Protein AF-A0A0N4UQU4-F1 (afdb_monomer_lite)

InterPro domains:
  IPR039177 Nonsense-mediated mRNA decay factor SMG9 [PTHR14270] (3-267)

Organism: Dracunculus medinensis (NCBI:txid318479)

Sequence (273 aa):
MRETTEECKYQTSKISIYVTKDRMILLDCQALFSAAILDDVLRNRPSIYQKLDELSKGKAEIAVEIESLQFISFLLQICHTVLFCFDWFLDIDVIRHVRVAEMLRIPPHPFTIFNEQVSPKPHRRTNLVFVHNRAEAEDFLPCTIIHRSNILNRLFADSSLNINGGLSVLDILPDSFKGNSTRVNYIPLPDFKNRSKFEHFQSEYDQLPEGIIDYDKIIKMLRIRLLALPKDGFTNKDQMLTEKQWYCLASKTWRSSWSNADLAKFASFMTSS

Secondary structure (DSSP, 8-state):
-HHHHHTT--S--SEEEEE-TT--EEEEEPPTT-HHHHHHHHHH--TTHHHHHHHHTT-HHHHHHHHHHHHHHHHHHH-SEEEEEESSS--HHHHHHHHHHHHTSPPP--EEETTEEE-BPTTPPPEEEEEETT--GGGGSHHHHHHHHHHHHHHTTT-SSB-BS--BGGGGS-GGGBTB---B-EEE--------S-TT---TT-PPPTTPPPHHHHHHHHHHHHHHS----SB-TT-PPPHHHHHHHHHHHHHHHHT-HHHHHHHHHHHH-

pLDDT: mean 85.43, std 12.81, range [38.38, 97.62]

Structure (mmCIF, N/CA/C/O backbone):
data_AF-A0A0N4UQU4-F1
#
_entry.id   AF-A0A0N4UQU4-F1
#
loop_
_atom_site.group_PDB
_atom_site.id
_atom_site.type_symbol
_atom_site.label_atom_id
_atom_site.label_alt_id
_atom_site.label_comp_id
_atom_site.label_asym_id
_atom_site.label_entity_id
_atom_site.label_seq_id
_atom_site.pdbx_PDB_ins_code
_atom_site.Cartn_x
_atom_site.Cartn_y
_atom_site.Cartn_z
_atom_site.occupancy
_atom_site.B_iso_or_equiv
_atom_site.auth_seq_id
_atom_site.auth_comp_id
_atom_site.auth_asym_id
_atom_site.auth_atom_id
_atom_site.pdbx_PDB_model_num
ATOM 1 N N . MET A 1 1 ? -6.936 -22.617 0.706 1.00 54.94 1 MET A N 1
ATOM 2 C CA . MET A 1 1 ? -6.810 -21.502 1.674 1.00 54.94 1 MET A CA 1
ATOM 3 C C . MET A 1 1 ? -6.030 -21.962 2.900 1.00 54.94 1 MET A C 1
ATOM 5 O O . MET A 1 1 ? -4.991 -21.383 3.153 1.00 54.94 1 MET A O 1
ATOM 9 N N . ARG A 1 2 ? -6.440 -23.055 3.569 1.00 58.97 2 ARG A N 1
ATOM 10 C CA . ARG A 1 2 ? -5.746 -23.603 4.749 1.00 58.97 2 ARG A CA 1
ATOM 11 C C . ARG A 1 2 ? -4.272 -23.984 4.513 1.00 58.97 2 ARG A C 1
ATOM 13 O O . ARG A 1 2 ? -3.423 -23.472 5.223 1.00 58.97 2 ARG A O 1
ATOM 20 N N . GLU A 1 3 ? -3.971 -24.764 3.471 1.00 55.03 3 GLU A N 1
ATOM 21 C CA . GLU A 1 3 ? -2.583 -25.158 3.141 1.00 55.03 3 GLU A CA 1
ATOM 22 C C . GLU A 1 3 ? -1.675 -23.946 2.896 1.00 55.03 3 GLU A C 1
ATOM 24 O O . GLU A 1 3 ? -0.568 -23.873 3.407 1.00 55.03 3 GLU A O 1
ATOM 29 N N . THR A 1 4 ? -2.170 -22.934 2.178 1.00 63.28 4 THR A N 1
ATOM 30 C CA . THR A 1 4 ? -1.398 -21.717 1.903 1.00 63.28 4 THR A CA 1
ATOM 31 C C . THR A 1 4 ? -1.074 -20.940 3.183 1.00 63.28 4 THR A C 1
ATOM 33 O O . THR A 1 4 ? 0.031 -20.422 3.314 1.00 63.28 4 THR A O 1
ATOM 36 N N . THR A 1 5 ? -2.021 -20.858 4.124 1.00 67.12 5 THR A N 1
ATOM 37 C CA . THR A 1 5 ? -1.804 -20.206 5.423 1.00 67.12 5 THR A CA 1
ATOM 38 C C . THR A 1 5 ? -0.819 -20.992 6.285 1.00 67.12 5 THR A C 1
ATOM 40 O O . THR A 1 5 ? 0.053 -20.385 6.895 1.00 67.12 5 THR A O 1
ATOM 43 N N . GLU A 1 6 ? -0.926 -22.323 6.306 1.00 63.66 6 GLU A N 1
ATOM 44 C CA . GLU A 1 6 ? -0.013 -23.206 7.048 1.00 63.66 6 GLU A CA 1
ATOM 45 C C . GLU A 1 6 ? 1.419 -23.159 6.481 1.00 63.66 6 GLU A C 1
ATOM 47 O O . GLU A 1 6 ? 2.384 -23.243 7.235 1.00 63.66 6 GLU A O 1
ATOM 52 N N . GLU A 1 7 ? 1.569 -22.947 5.171 1.00 70.56 7 GLU A N 1
ATOM 53 C CA . GLU A 1 7 ? 2.865 -22.806 4.493 1.00 70.56 7 GLU A CA 1
ATOM 54 C C . GLU A 1 7 ? 3.369 -21.353 4.394 1.00 70.56 7 GLU A C 1
ATOM 56 O O . GLU A 1 7 ? 4.401 -21.113 3.766 1.00 70.56 7 GLU A O 1
ATOM 61 N N . CYS A 1 8 ? 2.653 -20.375 4.962 1.00 69.19 8 CYS A N 1
ATOM 62 C CA . CYS A 1 8 ? 2.965 -18.944 4.843 1.00 69.19 8 CYS A CA 1
ATOM 63 C C . CYS A 1 8 ? 3.148 -18.465 3.385 1.00 69.19 8 CYS A C 1
ATOM 65 O O . CYS A 1 8 ? 3.983 -17.605 3.109 1.00 69.19 8 CYS A O 1
ATOM 67 N N . LYS A 1 9 ? 2.383 -19.015 2.435 1.00 70.06 9 LYS A N 1
ATOM 68 C CA . LYS A 1 9 ? 2.450 -18.656 1.008 1.00 70.06 9 LYS A CA 1
ATOM 69 C C . LYS A 1 9 ? 1.477 -17.525 0.649 1.00 70.06 9 LYS A C 1
ATOM 71 O O . LYS A 1 9 ? 0.499 -17.261 1.347 1.00 70.06 9 LYS A O 1
ATOM 76 N N . TYR A 1 10 ? 1.726 -16.869 -0.482 1.00 76.31 10 TYR A N 1
ATOM 77 C CA . TYR A 1 10 ? 0.816 -15.884 -1.073 1.00 76.31 10 TYR A CA 1
ATOM 78 C C . TYR A 1 10 ? -0.080 -16.534 -2.145 1.00 76.31 10 TYR A C 1
ATOM 80 O O . TYR A 1 10 ? 0.296 -17.538 -2.747 1.00 76.31 10 TYR A O 1
ATOM 88 N N . GLN A 1 11 ? -1.280 -15.983 -2.376 1.00 72.19 11 GLN A N 1
ATOM 89 C CA . GLN A 1 11 ? -2.209 -16.466 -3.420 1.00 72.19 11 GLN A CA 1
ATOM 90 C C . GLN A 1 11 ? -2.333 -15.492 -4.594 1.00 72.19 11 GLN A C 1
ATOM 92 O O . GLN A 1 11 ? -2.340 -15.915 -5.747 1.00 72.19 11 GLN A O 1
ATOM 97 N N . THR A 1 12 ? -2.403 -14.189 -4.313 1.00 73.88 12 THR A N 1
ATOM 98 C CA . THR A 1 12 ? -2.418 -13.149 -5.347 1.00 73.88 12 THR A CA 1
ATOM 99 C C . THR A 1 12 ? -0.986 -12.801 -5.739 1.00 73.88 12 THR A C 1
ATOM 101 O O . THR A 1 12 ? -0.180 -12.426 -4.888 1.00 73.88 12 THR A O 1
ATOM 104 N N . SER A 1 13 ? -0.678 -12.898 -7.033 1.00 79.56 13 SER A N 1
ATOM 105 C CA . SER A 1 13 ? 0.591 -12.457 -7.617 1.00 79.56 13 SER A CA 1
ATOM 106 C C . SER A 1 13 ? 0.357 -11.249 -8.526 1.00 79.56 13 SER A C 1
ATOM 108 O O . SER A 1 13 ? -0.580 -11.242 -9.328 1.00 79.56 13 SER A O 1
ATOM 110 N N . LYS A 1 14 ? 1.217 -10.233 -8.416 1.00 88.19 14 LYS A N 1
ATOM 111 C CA . LYS A 1 14 ? 1.177 -8.973 -9.176 1.00 88.19 14 LYS A CA 1
ATOM 112 C C . LYS A 1 14 ? -0.156 -8.230 -9.024 1.00 88.19 14 LYS A C 1
ATOM 114 O O . LYS A 1 14 ? -0.499 -7.855 -7.910 1.00 88.19 14 LYS A O 1
ATOM 119 N N . ILE A 1 15 ? -0.872 -7.952 -10.115 1.00 93.88 15 ILE A N 1
ATOM 120 C CA . ILE A 1 15 ? -2.161 -7.248 -10.094 1.00 93.88 15 ILE A CA 1
ATOM 121 C C . ILE A 1 15 ? -3.171 -8.037 -10.925 1.00 93.88 15 ILE A C 1
ATOM 123 O O . ILE A 1 15 ? -2.955 -8.266 -12.115 1.00 93.88 15 ILE A O 1
ATOM 127 N N . SER A 1 16 ? -4.293 -8.398 -10.311 1.00 94.62 16 SER A N 1
ATOM 128 C CA . SER A 1 16 ? -5.453 -8.992 -10.974 1.00 94.62 16 SER A CA 1
ATOM 129 C C . SER A 1 16 ? -6.506 -7.928 -11.267 1.00 94.62 16 SER A C 1
ATOM 131 O O . SER A 1 16 ? -6.686 -6.988 -10.495 1.00 94.62 16 SER A O 1
ATOM 133 N N . ILE A 1 17 ? -7.216 -8.077 -12.385 1.00 95.06 17 ILE A N 1
ATOM 134 C CA . ILE A 1 17 ? -8.280 -7.163 -12.808 1.00 95.06 17 ILE A CA 1
ATOM 135 C C . ILE A 1 17 ? -9.617 -7.895 -12.883 1.00 95.06 17 ILE A C 1
ATOM 137 O O . ILE A 1 17 ? -9.704 -9.004 -13.408 1.00 95.06 17 ILE A O 1
ATOM 141 N N . TYR A 1 18 ? -10.672 -7.246 -12.401 1.00 96.06 18 TYR A N 1
ATOM 142 C CA . TYR A 1 18 ? -12.048 -7.699 -12.559 1.00 96.06 18 TYR A CA 1
ATOM 143 C C . TYR A 1 18 ? -12.952 -6.517 -12.906 1.00 96.06 18 TYR A C 1
ATOM 145 O O . TYR A 1 18 ? -12.833 -5.446 -12.315 1.00 96.06 18 TYR A O 1
ATOM 153 N N . VAL A 1 19 ? -13.870 -6.701 -13.856 1.00 96.06 19 VAL A N 1
ATOM 154 C CA . VAL A 1 19 ? -14.840 -5.671 -14.251 1.00 96.06 19 VAL A CA 1
ATOM 155 C C . VAL A 1 19 ? -16.238 -6.145 -13.874 1.00 96.06 19 VAL A C 1
ATOM 157 O O . VAL A 1 19 ? -16.678 -7.210 -14.306 1.00 96.06 19 VAL A O 1
ATOM 160 N N . THR A 1 20 ? -16.937 -5.372 -13.045 1.00 94.50 20 THR A N 1
ATOM 161 C CA . THR A 1 20 ? -18.303 -5.703 -12.617 1.00 94.50 20 THR A CA 1
ATOM 162 C C . THR A 1 20 ? -19.324 -5.426 -13.725 1.00 94.50 20 THR A C 1
ATOM 164 O O . THR A 1 20 ? -19.053 -4.703 -14.684 1.00 94.50 20 THR A O 1
ATOM 167 N N . LYS A 1 21 ? -20.553 -5.942 -13.562 1.00 94.50 21 LYS A N 1
ATOM 168 C CA . LYS A 1 21 ? -21.688 -5.633 -14.455 1.00 94.50 21 LYS A CA 1
ATOM 169 C C . LYS A 1 21 ? -22.015 -4.134 -14.502 1.00 94.50 21 LYS A C 1
ATOM 171 O O . LYS A 1 21 ? -22.421 -3.636 -15.545 1.00 94.50 21 LYS A O 1
ATOM 176 N N . ASP A 1 22 ? -21.756 -3.420 -13.408 1.00 91.94 22 ASP A N 1
ATOM 177 C CA . ASP A 1 22 ? -21.933 -1.967 -13.292 1.00 91.94 22 ASP A CA 1
ATOM 178 C C . ASP A 1 22 ? -20.720 -1.175 -13.813 1.00 91.94 22 ASP A C 1
ATOM 180 O O . ASP A 1 22 ? -20.565 0.006 -13.502 1.00 91.94 22 ASP A O 1
ATOM 184 N N . ARG A 1 23 ? -19.834 -1.823 -14.587 1.00 92.19 23 ARG A N 1
ATOM 185 C CA . ARG A 1 23 ? -18.637 -1.223 -15.200 1.00 92.19 23 ARG A CA 1
ATOM 186 C C . ARG A 1 23 ? -17.638 -0.657 -14.183 1.00 92.19 23 ARG A C 1
ATOM 188 O O . ARG A 1 23 ? -16.868 0.254 -14.481 1.00 92.19 23 ARG A O 1
ATOM 195 N N . MET A 1 24 ? -17.623 -1.210 -12.969 1.00 93.81 24 MET A N 1
ATOM 196 C CA . MET A 1 24 ? -16.590 -0.908 -11.983 1.00 93.81 24 MET A CA 1
ATOM 197 C C . MET A 1 24 ? -15.363 -1.772 -12.257 1.00 93.81 24 MET A C 1
ATOM 199 O O . MET A 1 24 ? -15.461 -2.997 -12.276 1.00 93.81 24 MET A O 1
ATOM 203 N N . ILE A 1 25 ? -14.210 -1.131 -12.425 1.00 96.75 25 ILE A N 1
ATOM 204 C CA . ILE A 1 25 ? -12.922 -1.813 -12.545 1.00 96.75 25 ILE A CA 1
ATOM 205 C C . ILE A 1 25 ? -12.339 -1.989 -11.142 1.00 96.75 25 ILE A C 1
ATOM 207 O O . ILE A 1 25 ? -12.073 -1.007 -10.449 1.00 96.75 25 ILE A O 1
ATOM 211 N N . LEU A 1 26 ? -12.153 -3.240 -10.736 1.00 97.00 26 LEU A N 1
ATOM 212 C CA . LEU A 1 26 ? -11.504 -3.640 -9.495 1.00 97.00 26 LEU A CA 1
ATOM 213 C C . LEU A 1 26 ? -10.100 -4.150 -9.808 1.00 97.00 26 LEU A C 1
ATOM 215 O O . LEU A 1 26 ? -9.919 -4.948 -10.729 1.00 97.00 26 LEU A O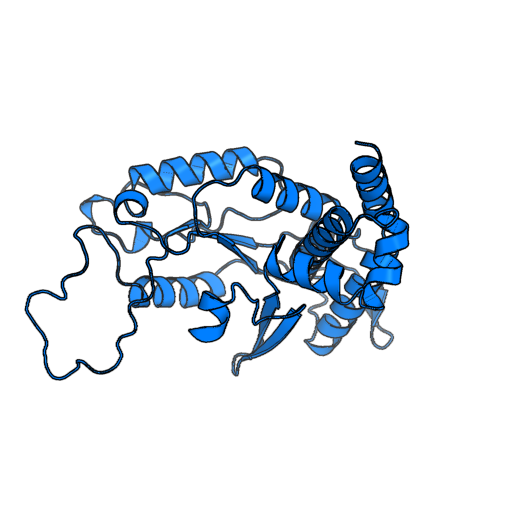 1
ATOM 219 N N . LEU A 1 27 ? -9.125 -3.685 -9.030 1.00 97.56 27 LEU A N 1
ATOM 220 C CA . LEU A 1 27 ? -7.736 -4.116 -9.106 1.00 97.56 27 LEU A CA 1
ATOM 221 C C . LEU A 1 27 ? -7.339 -4.706 -7.757 1.00 97.56 27 LEU A C 1
ATOM 223 O O . LEU A 1 27 ? -7.412 -4.008 -6.747 1.00 97.56 27 LEU A O 1
ATOM 227 N N . ASP A 1 28 ? -6.940 -5.974 -7.760 1.00 96.50 28 ASP A N 1
ATOM 228 C CA . ASP A 1 28 ? -6.413 -6.668 -6.587 1.00 96.50 28 ASP A CA 1
ATOM 229 C C . ASP A 1 28 ? -4.899 -6.803 -6.728 1.00 96.50 28 ASP A C 1
ATOM 231 O O . ASP A 1 28 ? -4.415 -7.367 -7.709 1.00 96.50 28 ASP A O 1
ATOM 235 N N . CYS A 1 29 ? -4.154 -6.234 -5.788 1.00 95.69 29 CYS A N 1
ATOM 236 C CA . CYS A 1 29 ? -2.698 -6.219 -5.806 1.00 95.69 29 CYS A CA 1
ATOM 237 C C . CYS A 1 29 ? -2.162 -7.268 -4.836 1.00 95.69 29 CYS A C 1
ATOM 239 O O . CYS A 1 29 ? -2.711 -7.451 -3.752 1.00 95.69 29 CYS A O 1
ATOM 241 N N . GLN A 1 30 ? -1.055 -7.916 -5.197 1.00 93.06 30 GLN A N 1
ATOM 242 C CA . GLN A 1 30 ? -0.306 -8.771 -4.284 1.00 93.06 30 GLN A CA 1
ATOM 243 C C . GLN A 1 30 ? 0.016 -8.034 -2.978 1.00 93.06 30 GLN A C 1
ATOM 245 O O . GLN A 1 30 ? 0.142 -6.804 -2.954 1.00 93.06 30 GLN A O 1
ATOM 250 N N . ALA A 1 31 ? 0.211 -8.804 -1.909 1.00 92.69 31 ALA A N 1
ATOM 251 C CA . ALA A 1 31 ? 0.637 -8.265 -0.627 1.00 92.69 31 ALA A CA 1
ATOM 252 C C . ALA A 1 31 ? 1.950 -7.479 -0.771 1.00 92.69 31 ALA A C 1
ATOM 254 O O . ALA A 1 31 ? 2.907 -7.933 -1.405 1.00 92.69 31 ALA A O 1
ATOM 255 N N . LEU A 1 32 ? 1.980 -6.293 -0.170 1.00 92.00 32 LEU A N 1
ATOM 256 C CA . LEU A 1 32 ? 3.150 -5.422 -0.147 1.00 92.00 32 LEU A CA 1
ATOM 257 C C . LEU A 1 32 ? 4.127 -5.911 0.926 1.00 92.00 32 LEU A C 1
ATOM 259 O O . LEU A 1 32 ? 3.693 -6.414 1.960 1.00 92.00 32 LEU A O 1
ATOM 263 N N . PHE A 1 33 ? 5.432 -5.770 0.679 1.00 88.06 33 PHE A N 1
ATOM 264 C CA . PHE A 1 33 ? 6.493 -6.139 1.636 1.00 88.06 33 PHE A CA 1
ATOM 265 C C . PHE A 1 33 ? 6.406 -7.593 2.143 1.00 88.06 33 PHE A C 1
ATOM 267 O O . PHE A 1 33 ? 6.767 -7.909 3.274 1.00 88.06 33 PHE A O 1
ATOM 274 N N . SER A 1 34 ? 5.889 -8.499 1.310 1.00 89.06 34 SER A N 1
ATOM 275 C CA . SER A 1 34 ? 5.612 -9.873 1.720 1.00 89.06 34 SER A CA 1
ATOM 276 C C . SER A 1 34 ? 6.893 -10.697 1.863 1.00 89.06 34 SER A C 1
ATOM 278 O O . SER A 1 34 ? 7.615 -10.914 0.888 1.00 89.06 34 SER A O 1
ATOM 280 N N . ALA A 1 35 ? 7.119 -11.252 3.057 1.00 90.00 35 ALA A N 1
ATOM 281 C CA . ALA A 1 35 ? 8.201 -12.206 3.307 1.00 90.00 35 ALA A CA 1
ATOM 282 C C . ALA A 1 35 ? 8.097 -13.460 2.419 1.00 90.00 35 ALA A C 1
ATOM 284 O O . ALA A 1 35 ? 9.113 -13.992 1.983 1.00 90.00 35 ALA A O 1
ATOM 285 N N . ALA A 1 36 ? 6.876 -13.896 2.094 1.00 90.06 36 ALA A N 1
ATOM 286 C CA . ALA A 1 36 ? 6.638 -15.030 1.203 1.00 90.06 36 ALA A CA 1
ATOM 287 C C . ALA A 1 36 ? 7.089 -14.739 -0.238 1.00 90.06 36 ALA A C 1
ATOM 289 O O . ALA A 1 36 ? 7.634 -15.608 -0.912 1.00 90.06 36 ALA A O 1
ATOM 290 N N . ILE A 1 37 ? 6.883 -13.502 -0.703 1.00 88.38 37 ILE A N 1
ATOM 291 C CA . ILE A 1 37 ? 7.380 -13.052 -2.008 1.00 88.38 37 ILE A CA 1
ATOM 292 C C . ILE A 1 37 ? 8.905 -12.941 -1.971 1.00 88.38 37 ILE A C 1
ATOM 294 O O . ILE A 1 37 ? 9.561 -13.377 -2.909 1.00 88.38 37 ILE A O 1
ATOM 298 N N . LEU A 1 38 ? 9.484 -12.421 -0.886 1.00 90.56 38 LEU A N 1
ATOM 299 C CA . LEU A 1 38 ? 10.937 -12.362 -0.728 1.00 90.56 38 LEU A CA 1
ATOM 300 C C . LEU A 1 38 ? 11.584 -13.756 -0.770 1.00 90.56 38 LEU A C 1
ATOM 302 O O . LEU A 1 38 ? 12.564 -13.943 -1.487 1.00 90.56 38 LEU A O 1
ATOM 306 N N . ASP A 1 39 ? 11.026 -14.737 -0.058 1.00 89.94 39 ASP A N 1
ATOM 307 C CA . ASP A 1 39 ? 11.503 -16.128 -0.087 1.00 89.94 39 ASP A CA 1
ATOM 308 C C . ASP A 1 39 ? 11.434 -16.719 -1.506 1.00 89.94 39 ASP A C 1
ATOM 310 O O . ASP A 1 39 ? 12.395 -17.324 -1.981 1.00 89.94 39 ASP A O 1
ATOM 314 N N . ASP A 1 40 ? 10.345 -16.467 -2.235 1.00 86.81 40 ASP A N 1
ATOM 315 C CA . ASP A 1 40 ? 10.197 -16.886 -3.632 1.00 86.81 40 ASP A CA 1
ATOM 316 C C . ASP A 1 40 ? 11.241 -16.231 -4.561 1.00 86.81 40 ASP A C 1
ATOM 318 O O . ASP A 1 40 ? 11.869 -16.907 -5.380 1.00 86.81 40 ASP A O 1
ATOM 322 N N . VAL A 1 41 ? 11.510 -14.931 -4.388 1.00 86.50 41 VAL A N 1
ATOM 323 C CA . VAL A 1 41 ? 12.553 -14.204 -5.134 1.00 86.50 41 VAL A CA 1
ATOM 324 C C . VAL A 1 41 ? 13.940 -14.775 -4.857 1.00 86.50 41 VAL A C 1
ATOM 326 O O . VAL A 1 41 ? 14.723 -14.958 -5.793 1.00 86.50 41 VAL A O 1
ATOM 329 N N . LEU A 1 42 ? 14.244 -15.082 -3.595 1.00 88.06 42 LEU A N 1
ATOM 330 C CA . LEU A 1 42 ? 15.524 -15.662 -3.187 1.00 88.06 42 LEU A CA 1
ATOM 331 C C . LEU A 1 42 ? 15.736 -17.060 -3.779 1.00 88.06 42 LEU A C 1
ATOM 333 O O . LEU A 1 42 ? 16.854 -17.379 -4.186 1.00 88.06 42 LEU A O 1
ATOM 337 N N . ARG A 1 43 ? 14.677 -17.874 -3.863 1.00 86.94 43 ARG A N 1
ATOM 338 C CA . ARG A 1 43 ? 14.747 -19.249 -4.384 1.00 86.94 43 ARG A CA 1
ATOM 339 C C . ARG A 1 43 ? 14.790 -19.317 -5.904 1.00 86.94 43 ARG A C 1
ATOM 341 O O . ARG A 1 43 ? 15.570 -20.091 -6.451 1.00 86.94 43 ARG A O 1
ATOM 348 N N . ASN A 1 44 ? 13.951 -18.535 -6.579 1.00 83.56 44 ASN A N 1
ATOM 349 C CA . ASN A 1 44 ? 13.702 -18.697 -8.011 1.00 83.56 44 ASN A CA 1
ATOM 350 C C . ASN A 1 44 ? 14.396 -17.645 -8.886 1.00 83.56 44 ASN A C 1
ATOM 352 O O . ASN A 1 44 ? 14.497 -17.864 -10.093 1.00 83.56 44 ASN A O 1
ATOM 356 N N . ARG A 1 45 ? 14.856 -16.515 -8.316 1.00 74.50 45 ARG A N 1
ATOM 357 C CA . ARG A 1 45 ? 15.428 -15.353 -9.040 1.00 74.50 45 ARG A CA 1
ATOM 358 C C . ARG A 1 45 ? 14.717 -15.094 -10.387 1.00 74.50 45 ARG A C 1
ATOM 360 O O . ARG A 1 45 ? 15.344 -15.190 -11.446 1.00 74.50 45 ARG A O 1
ATOM 367 N N . PRO A 1 46 ? 13.404 -14.794 -10.386 1.00 68.94 46 PRO A N 1
ATOM 368 C CA . PRO A 1 46 ? 12.642 -14.692 -11.626 1.00 68.94 46 PRO A CA 1
ATOM 369 C C . PRO A 1 46 ? 13.214 -13.604 -12.543 1.00 68.94 46 PRO A C 1
ATOM 371 O O . PRO A 1 46 ? 13.627 -12.546 -12.071 1.00 68.94 46 PRO A O 1
ATOM 374 N N . SER A 1 47 ? 13.173 -13.811 -13.863 1.00 68.88 47 SER A N 1
ATOM 375 C CA . SER A 1 47 ? 13.739 -12.872 -14.851 1.00 68.88 47 SER A CA 1
ATOM 376 C C . SER A 1 47 ? 13.202 -11.442 -14.736 1.00 68.88 47 SER A C 1
ATOM 378 O O . SER A 1 47 ? 13.916 -10.494 -15.045 1.00 68.88 47 SER A O 1
ATOM 380 N N . ILE A 1 48 ? 11.972 -11.254 -14.244 1.00 64.50 48 ILE A N 1
ATOM 381 C CA . ILE A 1 48 ? 11.393 -9.920 -14.019 1.00 64.50 48 ILE A CA 1
ATOM 382 C C . ILE A 1 48 ? 12.201 -9.093 -13.009 1.00 64.50 48 ILE A C 1
ATOM 384 O O . ILE A 1 48 ? 12.284 -7.872 -13.146 1.00 64.50 48 ILE A O 1
ATOM 388 N N . TYR A 1 49 ? 12.860 -9.755 -12.055 1.00 71.69 49 TYR A N 1
ATOM 389 C CA . TYR A 1 49 ? 13.731 -9.099 -11.093 1.00 71.69 49 TYR A CA 1
ATOM 390 C C . TYR A 1 49 ? 15.071 -8.706 -11.697 1.00 71.69 49 TYR A C 1
ATOM 392 O O . TYR A 1 49 ? 15.739 -7.914 -11.067 1.00 71.69 49 TYR A O 1
ATOM 400 N N . GLN A 1 50 ? 15.442 -9.119 -12.916 1.00 71.50 50 GLN A N 1
ATOM 401 C CA . GLN A 1 50 ? 16.682 -8.645 -13.556 1.00 71.50 50 GLN A CA 1
ATOM 402 C C . GLN A 1 50 ? 16.697 -7.119 -13.714 1.00 71.50 50 GLN A C 1
ATOM 404 O O . GLN A 1 50 ? 17.716 -6.486 -13.470 1.00 71.50 50 GLN A O 1
ATOM 409 N N . LYS A 1 51 ? 15.550 -6.507 -14.047 1.00 75.88 51 LYS A N 1
ATOM 410 C CA . LYS A 1 51 ? 15.437 -5.038 -14.114 1.00 75.88 51 LYS A CA 1
ATOM 411 C C . LYS A 1 51 ? 15.496 -4.377 -12.739 1.00 75.88 51 LYS A C 1
ATOM 413 O O . LYS A 1 51 ? 15.983 -3.260 -12.617 1.00 75.88 51 LYS A O 1
ATOM 418 N N . LEU A 1 52 ? 14.962 -5.043 -11.716 1.00 80.75 52 LEU A N 1
ATOM 419 C CA . LEU A 1 52 ? 15.040 -4.558 -10.339 1.00 80.75 52 LEU A CA 1
ATOM 420 C C . LEU A 1 52 ? 16.432 -4.780 -9.743 1.00 80.75 52 LEU A C 1
ATOM 422 O O . LEU A 1 52 ? 16.835 -3.983 -8.912 1.00 80.75 52 LEU A O 1
ATOM 426 N N . ASP A 1 53 ? 17.166 -5.795 -10.198 1.00 79.75 53 ASP A N 1
ATOM 427 C CA . ASP A 1 53 ? 18.505 -6.173 -9.741 1.00 79.75 53 ASP A CA 1
ATOM 428 C C . ASP A 1 53 ? 19.505 -5.041 -9.992 1.00 79.75 53 ASP A C 1
ATOM 430 O O . ASP A 1 53 ? 20.323 -4.731 -9.126 1.00 79.75 53 ASP A O 1
ATOM 434 N N . GLU A 1 54 ? 19.370 -4.352 -11.132 1.00 82.44 54 GLU A N 1
ATOM 435 C CA . GLU A 1 54 ? 20.133 -3.139 -11.443 1.00 82.44 54 GLU A CA 1
ATOM 436 C C . GLU A 1 54 ? 19.845 -2.007 -10.444 1.00 82.44 54 GLU A C 1
ATOM 438 O O . GLU A 1 54 ? 20.770 -1.354 -9.959 1.00 82.44 54 GLU A O 1
ATOM 443 N N . LEU A 1 55 ? 18.572 -1.789 -10.093 1.00 83.69 55 LEU A N 1
ATOM 444 C CA . LEU A 1 55 ? 18.169 -0.748 -9.140 1.00 83.69 55 LEU A CA 1
ATOM 445 C C . LEU A 1 55 ? 18.534 -1.105 -7.694 1.00 83.69 55 LEU A C 1
ATOM 447 O O . LEU A 1 55 ? 18.904 -0.227 -6.915 1.00 83.69 55 LEU A O 1
ATOM 451 N N . SER A 1 56 ? 18.438 -2.383 -7.331 1.00 84.94 56 SER A N 1
ATOM 452 C CA . SER A 1 56 ? 18.654 -2.886 -5.976 1.00 84.94 56 SER A CA 1
ATOM 453 C C . SER A 1 56 ? 20.087 -3.356 -5.717 1.00 84.94 56 SER A C 1
ATOM 455 O O . SER A 1 56 ? 20.404 -3.749 -4.595 1.00 84.94 56 SER A O 1
ATOM 457 N N . LYS A 1 57 ? 20.972 -3.316 -6.723 1.00 85.44 57 LYS A N 1
ATOM 458 C CA . LYS A 1 57 ? 22.353 -3.834 -6.665 1.00 85.44 57 LYS A CA 1
ATOM 459 C C . LYS A 1 57 ? 22.414 -5.283 -6.165 1.00 85.44 57 LYS A C 1
ATOM 461 O O . LYS A 1 57 ? 23.237 -5.621 -5.314 1.00 85.44 57 LYS A O 1
ATOM 466 N N . GLY A 1 58 ? 21.512 -6.130 -6.653 1.00 82.50 58 GLY A N 1
ATOM 467 C CA . GLY A 1 58 ? 21.473 -7.551 -6.296 1.00 82.50 58 GLY A CA 1
ATOM 468 C C . GLY A 1 58 ? 20.821 -7.890 -4.952 1.00 82.50 58 GLY A C 1
ATOM 469 O O . GLY A 1 58 ? 20.686 -9.079 -4.640 1.00 82.50 58 GLY A O 1
ATOM 470 N N . LYS A 1 59 ? 20.414 -6.882 -4.165 1.00 88.56 59 LYS A N 1
ATOM 471 C CA . LYS A 1 59 ? 19.742 -7.044 -2.866 1.00 88.56 59 LYS A CA 1
ATOM 472 C C . LYS A 1 59 ? 18.257 -7.355 -3.077 1.00 88.56 59 LYS A C 1
ATOM 474 O O . LYS A 1 59 ? 17.518 -6.539 -3.636 1.00 88.56 59 LYS A O 1
ATOM 479 N N . ALA A 1 60 ? 17.820 -8.547 -2.670 1.00 88.69 60 ALA A N 1
ATOM 480 C CA . ALA A 1 60 ? 16.463 -9.038 -2.928 1.00 88.69 60 ALA A CA 1
ATOM 481 C C . ALA A 1 60 ? 15.416 -8.306 -2.075 1.00 88.69 60 ALA A C 1
ATOM 483 O O . ALA A 1 60 ? 14.337 -7.976 -2.562 1.00 88.69 60 ALA A O 1
ATOM 484 N N . GLU A 1 61 ? 15.763 -7.991 -0.831 1.00 90.25 61 GLU A N 1
ATOM 485 C CA . GLU A 1 61 ? 14.949 -7.231 0.114 1.00 90.25 61 GLU A CA 1
ATOM 486 C C . GLU A 1 61 ? 14.599 -5.842 -0.434 1.00 90.25 61 GLU A C 1
ATOM 488 O O . GLU A 1 61 ? 13.426 -5.476 -0.504 1.00 90.25 61 GLU A O 1
ATOM 493 N N . ILE A 1 62 ? 15.600 -5.131 -0.962 1.00 90.56 62 ILE A N 1
ATOM 494 C CA . ILE A 1 62 ? 15.408 -3.828 -1.605 1.00 90.56 62 ILE A CA 1
ATOM 495 C C . ILE A 1 62 ? 14.575 -3.979 -2.883 1.00 90.56 62 ILE A C 1
ATOM 497 O O . ILE A 1 62 ? 13.726 -3.139 -3.167 1.00 90.56 62 ILE A O 1
ATOM 501 N N . ALA A 1 63 ? 14.773 -5.048 -3.662 1.00 90.12 63 ALA A N 1
ATOM 502 C CA . ALA A 1 63 ? 13.981 -5.277 -4.870 1.00 90.12 63 ALA A CA 1
ATOM 503 C C . ALA A 1 63 ? 12.480 -5.453 -4.563 1.00 90.12 63 ALA A C 1
ATOM 505 O O . ALA A 1 63 ? 11.644 -4.900 -5.280 1.00 90.12 63 ALA A O 1
ATOM 506 N N . VAL A 1 64 ? 12.133 -6.174 -3.490 1.00 91.19 64 VAL A N 1
ATOM 507 C CA . VAL A 1 64 ? 10.740 -6.351 -3.033 1.00 91.19 64 VAL A CA 1
ATOM 508 C C . VAL A 1 64 ? 10.143 -5.033 -2.523 1.00 91.19 64 VAL A C 1
ATOM 510 O O . VAL A 1 64 ? 8.969 -4.743 -2.780 1.00 91.19 64 VAL A O 1
ATOM 513 N N . GLU A 1 65 ? 10.941 -4.204 -1.849 1.00 92.00 65 GLU A N 1
ATOM 514 C CA . GLU A 1 65 ? 10.522 -2.874 -1.392 1.00 92.00 65 GLU A CA 1
ATOM 515 C C . GLU A 1 65 ? 10.264 -1.919 -2.571 1.00 92.00 65 GLU A C 1
ATOM 517 O O . GLU A 1 65 ? 9.195 -1.307 -2.655 1.00 92.00 65 GLU A O 1
ATOM 522 N N . ILE A 1 66 ? 11.189 -1.858 -3.538 1.00 91.69 66 ILE A N 1
ATOM 523 C CA . ILE A 1 66 ? 11.049 -1.075 -4.779 1.00 91.69 66 ILE A CA 1
ATOM 524 C C . ILE A 1 66 ? 9.801 -1.507 -5.550 1.00 91.69 66 ILE A C 1
ATOM 526 O O . ILE A 1 66 ? 9.030 -0.656 -5.998 1.00 91.69 66 ILE A O 1
ATOM 530 N N . GLU A 1 67 ? 9.574 -2.813 -5.693 1.00 91.62 67 GLU A N 1
ATOM 531 C CA . GLU A 1 67 ? 8.386 -3.335 -6.366 1.00 91.62 67 GLU A CA 1
ATOM 532 C C . GLU A 1 67 ? 7.094 -2.919 -5.641 1.00 91.62 67 GLU A C 1
ATOM 534 O O . GLU A 1 67 ? 6.130 -2.481 -6.275 1.00 91.62 67 GLU A O 1
ATOM 539 N N . SER A 1 68 ? 7.085 -2.981 -4.308 1.00 93.75 68 SER A N 1
ATOM 540 C CA . SER A 1 68 ? 5.942 -2.540 -3.501 1.00 93.75 68 SER A CA 1
ATOM 541 C C . SER A 1 68 ? 5.653 -1.047 -3.713 1.00 93.75 68 SER A C 1
ATOM 543 O O . SER A 1 68 ? 4.504 -0.662 -3.943 1.00 93.75 68 SER A O 1
ATOM 545 N N . LEU A 1 69 ? 6.689 -0.202 -3.734 1.00 94.38 69 LEU A N 1
ATOM 546 C CA . LEU A 1 69 ? 6.561 1.229 -4.036 1.00 94.38 69 LEU A CA 1
ATOM 547 C C . LEU A 1 69 ? 6.038 1.483 -5.455 1.00 94.38 69 LEU A C 1
ATOM 549 O O . LEU A 1 69 ? 5.184 2.356 -5.643 1.00 94.38 69 LEU A O 1
ATOM 553 N N . GLN A 1 70 ? 6.500 0.713 -6.445 1.00 93.12 70 GLN A N 1
ATOM 554 C CA . GLN A 1 70 ? 5.995 0.791 -7.817 1.00 93.12 70 GLN A CA 1
ATOM 555 C C . GLN A 1 70 ? 4.503 0.461 -7.887 1.00 93.12 70 GLN A C 1
ATOM 557 O O . GLN A 1 70 ? 3.756 1.201 -8.531 1.00 93.12 70 GLN A O 1
ATOM 562 N N . PHE A 1 71 ? 4.044 -0.591 -7.201 1.00 95.38 71 PHE A N 1
ATOM 563 C CA . PHE A 1 71 ? 2.623 -0.937 -7.163 1.00 95.38 71 PHE A CA 1
ATOM 564 C C . PHE A 1 71 ? 1.773 0.141 -6.500 1.00 95.38 71 PHE A C 1
ATOM 566 O O . PHE A 1 71 ? 0.780 0.571 -7.094 1.00 95.38 71 PHE A O 1
ATOM 573 N N . ILE A 1 72 ? 2.168 0.631 -5.321 1.00 96.25 72 ILE A N 1
ATOM 574 C CA . ILE A 1 72 ? 1.424 1.697 -4.636 1.00 96.25 72 ILE A CA 1
ATOM 575 C C . ILE A 1 72 ? 1.364 2.940 -5.534 1.00 96.25 72 ILE A C 1
ATOM 577 O O . ILE A 1 72 ? 0.283 3.476 -5.783 1.00 96.25 72 ILE A O 1
ATOM 581 N N . SER A 1 73 ? 2.503 3.376 -6.081 1.00 95.50 73 SER A N 1
ATOM 582 C CA . SER A 1 73 ? 2.574 4.575 -6.922 1.00 95.50 73 SER A CA 1
ATOM 583 C C . SER A 1 73 ? 1.732 4.443 -8.193 1.00 95.50 73 SER A C 1
ATOM 585 O O . SER A 1 73 ? 1.044 5.388 -8.593 1.00 95.50 73 SER A O 1
ATOM 587 N N . PHE A 1 74 ? 1.743 3.264 -8.816 1.00 95.88 74 PHE A N 1
ATOM 588 C CA . PHE A 1 74 ? 0.923 2.952 -9.980 1.00 95.88 74 PHE A CA 1
ATOM 589 C C . PHE A 1 74 ? -0.573 3.027 -9.653 1.00 95.88 74 PHE A C 1
ATOM 591 O O . PHE A 1 74 ? -1.301 3.787 -10.297 1.00 95.88 74 PHE A O 1
ATOM 598 N N . LEU A 1 75 ? -1.029 2.311 -8.621 1.00 97.25 75 LEU A N 1
ATOM 599 C CA . LEU A 1 75 ? -2.439 2.287 -8.215 1.00 97.25 75 LEU A CA 1
ATOM 600 C C . LEU A 1 75 ? -2.938 3.683 -7.831 1.00 97.25 75 LEU A C 1
ATOM 602 O O . LEU A 1 75 ? -4.019 4.091 -8.259 1.00 97.25 75 LEU A O 1
ATOM 606 N N . LEU A 1 76 ? -2.130 4.470 -7.115 1.00 96.38 76 LEU A N 1
ATOM 607 C CA . LEU A 1 76 ? -2.467 5.856 -6.785 1.00 96.38 76 LEU A CA 1
ATOM 608 C C . LEU A 1 76 ? -2.647 6.742 -8.029 1.00 96.38 76 LEU A C 1
ATOM 610 O O . LEU A 1 76 ? -3.364 7.739 -7.946 1.00 96.38 76 LEU A O 1
ATOM 614 N N . GLN A 1 77 ? -2.042 6.410 -9.174 1.00 94.12 77 GLN A N 1
ATOM 615 C CA . GLN A 1 77 ? -2.177 7.165 -10.427 1.00 94.12 77 GLN A CA 1
ATOM 616 C C . GLN A 1 77 ? -3.355 6.720 -11.292 1.00 94.12 77 GLN A C 1
ATOM 618 O O . GLN A 1 77 ? -3.954 7.572 -11.952 1.00 94.12 77 GLN A O 1
ATOM 623 N N . ILE A 1 78 ? -3.717 5.437 -11.272 1.00 95.06 78 ILE A N 1
ATOM 624 C CA . ILE A 1 78 ? -4.730 4.875 -12.180 1.00 95.06 78 ILE A CA 1
ATOM 625 C C . ILE A 1 78 ? -6.078 4.572 -11.515 1.00 95.06 78 ILE A C 1
ATOM 627 O O . ILE A 1 78 ? -7.056 4.323 -12.221 1.00 95.06 78 ILE A O 1
ATOM 631 N N . CYS A 1 79 ? -6.160 4.627 -10.184 1.00 97.19 79 CYS A N 1
ATOM 632 C CA . CYS A 1 79 ? -7.399 4.425 -9.437 1.00 97.19 79 CYS A CA 1
ATOM 633 C C . CYS A 1 79 ? -8.031 5.754 -9.001 1.00 97.19 79 CYS A C 1
ATOM 635 O O . CYS A 1 79 ? -7.345 6.727 -8.675 1.00 97.19 79 CYS A O 1
ATOM 637 N N . HIS A 1 80 ? -9.365 5.767 -8.926 1.00 96.00 80 HIS A N 1
ATOM 638 C CA . HIS A 1 80 ? -10.117 6.834 -8.256 1.00 96.00 80 HIS A CA 1
ATOM 639 C C . HIS A 1 80 ? -10.046 6.705 -6.729 1.00 96.00 80 HIS A C 1
ATOM 641 O O . HIS A 1 80 ? -9.931 7.706 -6.024 1.00 96.00 80 HIS A O 1
ATOM 647 N N . THR A 1 81 ? -10.102 5.467 -6.237 1.00 97.25 81 THR A N 1
ATOM 648 C CA . THR A 1 81 ? -10.062 5.121 -4.817 1.00 97.25 81 THR A CA 1
ATOM 649 C C . THR A 1 81 ? -9.142 3.923 -4.631 1.00 97.25 81 THR A C 1
ATOM 651 O O . THR A 1 81 ? -9.247 2.955 -5.382 1.00 97.25 81 THR A O 1
ATOM 654 N N . VAL A 1 82 ? -8.261 3.986 -3.638 1.00 97.62 82 VAL A N 1
ATOM 655 C CA . VAL A 1 82 ? -7.402 2.881 -3.206 1.00 97.62 82 VAL A CA 1
ATOM 656 C C . VAL A 1 82 ? -7.811 2.488 -1.791 1.00 97.62 82 VAL A C 1
ATOM 658 O O . VAL A 1 82 ? -7.876 3.340 -0.901 1.00 97.62 82 VAL A O 1
ATOM 661 N N . LEU A 1 83 ? -8.116 1.203 -1.601 1.00 96.94 83 LEU A N 1
ATOM 662 C CA . LEU A 1 83 ? -8.311 0.615 -0.280 1.00 96.94 83 LEU A CA 1
ATOM 663 C C . LEU A 1 83 ? -6.948 0.170 0.235 1.00 96.94 83 LEU A C 1
ATOM 665 O O . LEU A 1 83 ? -6.264 -0.613 -0.421 1.00 96.94 83 LEU A O 1
ATOM 669 N N . PHE A 1 84 ? -6.553 0.695 1.384 1.00 95.88 84 PHE A N 1
ATOM 670 C CA . PHE A 1 84 ? -5.305 0.357 2.037 1.00 95.88 84 PHE A CA 1
ATOM 671 C C . PHE A 1 84 ? -5.604 -0.502 3.261 1.00 95.88 84 PHE A C 1
ATOM 673 O O . PHE A 1 84 ? -6.043 0.015 4.292 1.00 95.88 84 PHE A O 1
ATOM 680 N N . CYS A 1 85 ? -5.435 -1.813 3.102 1.00 94.38 85 CYS A N 1
ATOM 681 C CA . CYS A 1 85 ? -5.781 -2.812 4.106 1.00 94.38 85 CYS A CA 1
ATOM 682 C C . CYS A 1 85 ? -4.574 -3.146 4.991 1.00 94.38 85 CYS A C 1
ATOM 684 O O . CYS A 1 85 ? -3.484 -3.381 4.474 1.00 94.38 85 CYS A O 1
ATOM 686 N N . PHE A 1 86 ? -4.777 -3.200 6.304 1.00 93.00 86 PHE A N 1
ATOM 687 C CA . PHE A 1 86 ? -3.763 -3.588 7.289 1.00 93.00 86 PHE A CA 1
ATOM 688 C C . PHE A 1 86 ? -4.424 -4.299 8.469 1.00 93.00 86 PHE A C 1
ATOM 690 O O . PHE A 1 86 ? -5.562 -3.980 8.803 1.00 93.00 86 PHE A O 1
ATOM 697 N N . ASP A 1 87 ? -3.710 -5.231 9.099 1.00 90.44 87 ASP A N 1
ATOM 698 C CA . ASP A 1 87 ? -4.244 -6.057 10.192 1.00 90.44 87 ASP A CA 1
ATOM 699 C C . ASP A 1 87 ? -4.000 -5.454 11.593 1.00 90.44 87 ASP A C 1
ATOM 701 O O . ASP A 1 87 ? -4.591 -5.912 12.561 1.00 90.44 87 ASP A O 1
ATOM 705 N N . TRP A 1 88 ? -3.137 -4.436 11.729 1.00 86.56 88 TRP A N 1
ATOM 706 C CA . TRP A 1 88 ? -2.890 -3.738 12.999 1.00 86.56 88 TRP A CA 1
ATOM 707 C C . TRP A 1 88 ? -2.754 -2.224 12.807 1.00 86.56 88 TRP A C 1
ATOM 709 O O . TRP A 1 88 ? -2.078 -1.743 11.894 1.00 86.56 88 TRP A O 1
ATOM 719 N N . PHE A 1 89 ? -3.380 -1.443 13.688 1.00 84.50 89 PHE A N 1
ATOM 720 C CA . PHE A 1 89 ? -3.245 0.015 13.713 1.00 84.50 89 PHE A CA 1
ATOM 721 C C . PHE A 1 89 ? -2.130 0.432 14.692 1.00 84.50 89 PHE A C 1
ATOM 723 O O . PHE A 1 89 ? -2.249 0.174 15.883 1.00 84.50 89 PHE A O 1
ATOM 730 N N . LEU A 1 90 ? -1.042 1.110 14.321 1.00 79.38 90 LEU A N 1
ATOM 731 C CA . LEU A 1 90 ? -0.633 1.743 13.064 1.00 79.38 90 LEU A CA 1
ATOM 732 C C . LEU A 1 90 ? 0.823 1.353 12.766 1.00 79.38 90 LEU A C 1
ATOM 734 O O . LEU A 1 90 ? 1.690 1.562 13.613 1.00 79.38 90 LEU A O 1
ATOM 738 N N . ASP A 1 91 ? 1.106 0.878 11.554 1.00 87.38 91 ASP A N 1
ATOM 739 C CA . ASP A 1 91 ? 2.476 0.655 11.084 1.00 87.38 91 ASP A CA 1
ATOM 740 C C . ASP A 1 91 ? 3.036 1.924 10.413 1.00 87.38 91 ASP A C 1
ATOM 742 O O . ASP A 1 91 ? 2.630 2.312 9.313 1.00 87.38 91 ASP A O 1
ATOM 746 N N . ILE A 1 92 ? 3.950 2.610 11.105 1.00 91.19 92 ILE A N 1
ATOM 747 C CA . ILE A 1 92 ? 4.547 3.868 10.631 1.00 91.19 92 ILE A CA 1
ATOM 748 C C . ILE A 1 92 ? 5.413 3.662 9.391 1.00 91.19 92 ILE A C 1
ATOM 750 O O . ILE A 1 92 ? 5.444 4.547 8.528 1.00 91.19 92 ILE A O 1
ATOM 754 N N . ASP A 1 93 ? 6.100 2.528 9.280 1.00 89.81 93 ASP A N 1
ATOM 755 C CA . ASP A 1 93 ? 6.937 2.255 8.119 1.00 89.81 93 ASP A CA 1
ATOM 756 C C . ASP A 1 93 ? 6.048 2.084 6.893 1.00 89.81 93 ASP A C 1
ATOM 758 O O . ASP A 1 93 ? 6.291 2.715 5.864 1.00 89.81 93 ASP A O 1
ATOM 762 N N . VAL A 1 94 ? 4.934 1.371 7.020 1.00 90.00 94 VAL A N 1
ATOM 763 C CA . VAL A 1 94 ? 3.939 1.253 5.950 1.00 90.00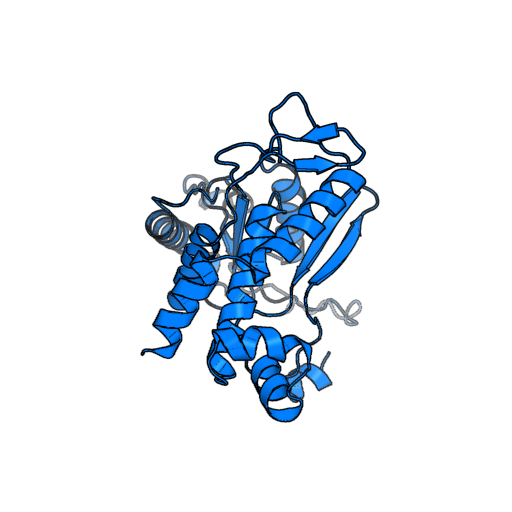 94 VAL A CA 1
ATOM 764 C C . VAL A 1 94 ? 3.376 2.618 5.530 1.00 90.00 94 VAL A C 1
ATOM 766 O O . VAL A 1 94 ? 3.302 2.912 4.332 1.00 90.00 94 VAL A O 1
ATOM 769 N N . ILE A 1 95 ? 3.034 3.496 6.481 1.00 93.50 95 ILE A N 1
ATOM 770 C CA . ILE A 1 95 ? 2.600 4.864 6.148 1.00 93.50 95 ILE A CA 1
ATOM 771 C C . ILE A 1 95 ? 3.696 5.618 5.390 1.00 93.50 95 ILE A C 1
ATOM 773 O O . ILE A 1 95 ? 3.401 6.263 4.379 1.00 93.50 95 ILE A O 1
ATOM 777 N N . ARG A 1 96 ? 4.958 5.518 5.826 1.00 93.56 96 ARG A N 1
ATOM 778 C CA . ARG A 1 96 ? 6.098 6.149 5.146 1.00 93.56 96 ARG A CA 1
ATOM 779 C C . ARG A 1 96 ? 6.198 5.681 3.695 1.00 93.56 96 ARG A C 1
ATOM 781 O O . ARG A 1 96 ? 6.323 6.526 2.812 1.00 93.56 96 ARG A O 1
ATOM 788 N N . HIS A 1 97 ? 6.050 4.385 3.431 1.00 92.94 97 HIS A N 1
ATOM 789 C CA . HIS A 1 97 ? 6.060 3.847 2.069 1.00 92.94 97 HIS A CA 1
ATOM 790 C C . HIS A 1 97 ? 4.928 4.405 1.202 1.00 92.94 97 HIS A C 1
ATOM 792 O O . HIS A 1 97 ? 5.164 4.753 0.046 1.00 92.94 97 HIS A O 1
ATOM 798 N N . VAL A 1 98 ? 3.714 4.559 1.742 1.00 95.75 98 VAL A N 1
ATOM 799 C CA . VAL A 1 98 ? 2.600 5.176 0.999 1.00 95.75 98 VAL A CA 1
ATOM 800 C C . VAL A 1 98 ? 2.913 6.635 0.647 1.00 95.75 98 VAL A C 1
ATOM 802 O O . VAL A 1 98 ? 2.682 7.050 -0.491 1.00 95.75 98 VAL A O 1
ATOM 805 N N . ARG A 1 99 ? 3.480 7.413 1.582 1.00 95.69 99 ARG A N 1
ATOM 806 C CA . ARG A 1 99 ? 3.885 8.812 1.329 1.00 95.69 99 ARG A CA 1
ATOM 807 C C . ARG A 1 99 ? 5.010 8.894 0.290 1.00 95.69 99 ARG A C 1
ATOM 809 O O . ARG A 1 99 ? 4.936 9.723 -0.612 1.00 95.69 99 ARG A O 1
ATOM 816 N N . VAL A 1 100 ? 6.005 8.007 0.360 1.00 95.06 100 VAL A N 1
ATOM 817 C CA . VAL A 1 100 ? 7.081 7.912 -0.643 1.00 95.06 100 VAL A CA 1
ATOM 818 C C . VAL A 1 100 ? 6.506 7.555 -2.016 1.00 95.06 100 VAL A C 1
ATOM 820 O O . VAL A 1 100 ? 6.776 8.243 -2.997 1.00 95.06 100 VAL A O 1
ATOM 823 N N . ALA A 1 101 ? 5.647 6.539 -2.103 1.00 95.50 101 ALA A N 1
ATOM 824 C CA . ALA A 1 101 ? 5.011 6.133 -3.354 1.00 95.50 101 ALA A CA 1
ATOM 825 C C . ALA A 1 101 ? 4.152 7.245 -3.982 1.00 95.50 101 ALA A C 1
ATOM 827 O O . ALA A 1 101 ? 4.079 7.357 -5.211 1.00 95.50 101 ALA A O 1
ATOM 828 N N . GLU A 1 102 ? 3.532 8.095 -3.159 1.00 95.25 102 GLU A N 1
ATOM 829 C CA . GLU A 1 102 ? 2.825 9.288 -3.621 1.00 95.25 102 GLU A CA 1
ATOM 830 C C . GLU A 1 102 ? 3.762 10.299 -4.301 1.00 95.25 102 GLU A C 1
ATOM 832 O O . GLU A 1 102 ? 3.368 10.896 -5.310 1.00 95.25 102 GLU A O 1
ATOM 837 N N . MET A 1 103 ? 4.979 10.484 -3.779 1.00 93.00 103 MET A N 1
ATOM 838 C CA . MET A 1 103 ? 6.007 11.346 -4.381 1.00 93.00 103 MET A CA 1
ATOM 839 C C . MET A 1 103 ? 6.582 10.747 -5.668 1.00 93.00 103 MET A C 1
ATOM 841 O O . MET A 1 103 ? 6.953 11.487 -6.569 1.00 93.00 103 MET A O 1
ATOM 845 N N . LEU A 1 104 ? 6.598 9.417 -5.782 1.00 93.06 104 LEU A N 1
ATOM 846 C CA . LEU A 1 104 ? 7.074 8.687 -6.962 1.00 93.06 104 LEU A CA 1
ATOM 847 C C . LEU A 1 104 ? 6.068 8.664 -8.125 1.00 93.06 104 LEU A C 1
ATOM 849 O O . LEU A 1 104 ? 6.328 8.030 -9.152 1.00 93.06 104 LEU A O 1
ATOM 853 N N . ARG A 1 105 ? 4.904 9.313 -7.986 1.00 90.81 105 ARG A N 1
ATOM 854 C CA . ARG A 1 105 ? 3.914 9.371 -9.067 1.00 90.81 105 ARG A CA 1
ATOM 855 C C . ARG A 1 105 ? 4.479 10.127 -10.262 1.00 90.81 105 ARG A C 1
ATOM 857 O O . ARG A 1 105 ? 5.070 11.191 -10.115 1.00 90.81 105 ARG A O 1
ATOM 864 N N . ILE A 1 106 ? 4.250 9.590 -11.456 1.00 83.88 106 ILE A N 1
ATOM 865 C CA . ILE A 1 106 ? 4.759 10.180 -12.689 1.00 83.88 106 ILE A CA 1
ATOM 866 C C . ILE A 1 106 ? 3.978 11.471 -12.952 1.00 83.88 106 ILE A C 1
ATOM 868 O O . ILE A 1 106 ? 2.741 11.445 -12.959 1.00 83.88 106 ILE A O 1
ATOM 872 N N . PRO A 1 107 ? 4.665 12.604 -13.171 1.00 79.06 107 PRO A N 1
ATOM 873 C CA . PRO A 1 107 ? 3.999 13.854 -13.483 1.00 79.06 107 PRO A CA 1
ATOM 874 C C . PRO A 1 107 ? 3.066 13.703 -14.697 1.00 79.06 107 PRO A C 1
ATOM 876 O O . PRO A 1 107 ? 3.442 13.078 -15.692 1.00 79.06 107 PRO A O 1
ATOM 879 N N . PRO A 1 108 ? 1.852 14.277 -14.654 1.00 75.38 108 PRO A N 1
ATOM 880 C CA . PRO A 1 108 ? 0.921 14.195 -15.770 1.00 75.38 108 PRO A CA 1
ATOM 881 C C . PRO A 1 108 ? 1.527 14.914 -16.980 1.00 75.38 108 PRO A C 1
ATOM 883 O O . PRO A 1 108 ? 1.821 16.105 -16.917 1.00 75.38 108 PRO A O 1
ATOM 886 N N . HIS A 1 109 ? 1.767 14.192 -18.073 1.00 79.44 109 HIS A N 1
ATOM 887 C CA . HIS A 1 109 ? 2.235 14.751 -19.346 1.00 79.44 109 HIS A CA 1
ATOM 888 C C . HIS A 1 109 ? 1.207 14.430 -20.429 1.00 79.44 109 HIS A C 1
ATOM 890 O O . HIS A 1 109 ? 0.678 13.316 -20.416 1.00 79.44 109 HIS A O 1
ATOM 896 N N . PRO A 1 110 ? 0.906 15.358 -21.357 1.00 82.44 110 PRO A N 1
ATOM 897 C CA . PRO A 1 110 ? 0.019 15.075 -22.477 1.00 82.44 110 PRO A CA 1
ATOM 898 C C . PRO A 1 110 ? 0.470 13.835 -23.250 1.00 82.44 110 PRO A C 1
ATOM 900 O O . PRO A 1 110 ? 1.663 13.617 -23.465 1.00 82.44 110 PRO A O 1
ATOM 903 N N . PHE A 1 111 ? -0.485 13.007 -23.658 1.00 82.44 111 PHE A N 1
ATOM 904 C CA . PHE A 1 111 ? -0.198 11.757 -24.347 1.00 82.44 111 PHE A CA 1
ATOM 905 C C . PHE A 1 111 ? -1.264 11.449 -25.393 1.00 82.44 111 PHE A C 1
ATOM 907 O O . PHE A 1 111 ? -2.443 11.734 -25.213 1.00 82.44 111 PHE A O 1
ATOM 914 N N . THR A 1 112 ? -0.851 10.819 -26.492 1.00 83.81 112 THR A N 1
ATOM 915 C CA . THR A 1 112 ? -1.767 10.461 -27.581 1.00 83.81 112 THR A CA 1
ATOM 916 C C . THR A 1 112 ? -2.381 9.081 -27.356 1.00 83.81 112 THR A C 1
ATOM 918 O O . THR A 1 112 ? -1.645 8.104 -27.172 1.00 83.81 112 THR A O 1
ATOM 921 N N . ILE A 1 113 ? -3.706 8.963 -27.399 1.00 81.88 113 ILE A N 1
ATOM 922 C CA . ILE A 1 113 ? -4.431 7.684 -27.388 1.00 81.88 113 ILE A CA 1
ATOM 923 C C . ILE A 1 113 ? -5.369 7.655 -28.595 1.00 81.88 113 ILE A C 1
ATOM 925 O O . ILE A 1 113 ? -6.171 8.561 -28.744 1.00 81.88 113 ILE A O 1
ATOM 929 N N . PHE A 1 114 ? -5.294 6.627 -29.447 1.00 82.69 114 PHE A N 1
ATOM 930 C CA . PHE A 1 114 ? -6.147 6.511 -30.648 1.00 82.69 114 PHE A CA 1
ATOM 931 C C . PHE A 1 114 ? -6.196 7.801 -31.498 1.00 82.69 114 PHE A C 1
ATOM 933 O O . PHE A 1 114 ? -7.255 8.193 -31.967 1.00 82.69 114 PHE A O 1
ATOM 940 N N . ASN A 1 115 ? -5.043 8.455 -31.691 1.00 81.31 115 ASN A N 1
ATOM 941 C CA . ASN A 1 115 ? -4.882 9.738 -32.399 1.00 81.31 115 ASN A CA 1
ATOM 942 C C . ASN A 1 115 ? -5.519 10.969 -31.721 1.00 81.31 115 ASN A C 1
ATOM 944 O O . ASN A 1 115 ? -5.467 12.061 -32.280 1.00 81.31 115 ASN A O 1
ATOM 948 N N . GLU A 1 116 ? -6.033 10.836 -30.499 1.00 82.44 116 GLU A N 1
ATOM 949 C CA . GLU A 1 116 ? -6.520 11.951 -29.687 1.00 82.44 116 GLU A CA 1
ATOM 950 C C . GLU A 1 116 ? -5.450 12.387 -28.682 1.00 82.44 116 GLU A C 1
ATOM 952 O O . GLU A 1 116 ? -4.847 11.560 -27.990 1.00 82.44 116 GLU A O 1
ATOM 957 N N . GLN A 1 117 ? -5.205 13.696 -28.595 1.00 84.19 117 GLN A N 1
ATOM 958 C CA . GLN A 1 117 ? -4.365 14.275 -27.548 1.00 84.19 117 GLN A CA 1
ATOM 959 C C . GLN A 1 117 ? -5.157 14.335 -26.242 1.00 84.19 117 GLN A C 1
ATOM 961 O O . GLN A 1 117 ? -6.169 15.032 -26.142 1.00 84.19 117 GLN A O 1
ATOM 966 N N . VAL A 1 118 ? -4.675 13.607 -25.241 1.00 83.75 118 VAL A N 1
ATOM 967 C CA . VAL A 1 118 ? -5.261 13.558 -23.906 1.00 83.75 118 VAL A CA 1
ATOM 968 C C . VAL A 1 118 ? -4.374 14.357 -22.964 1.00 83.75 118 VAL A C 1
ATOM 970 O O . VAL A 1 118 ? -3.184 14.066 -22.829 1.00 83.75 118 VAL A O 1
ATOM 973 N N . SER A 1 119 ? -4.959 15.355 -22.302 1.00 85.25 119 SER A N 1
ATOM 974 C CA . SER A 1 119 ? -4.272 16.145 -21.279 1.00 85.25 119 SER A CA 1
ATOM 975 C C . SER A 1 119 ? -4.682 15.660 -19.883 1.00 85.25 119 SER A C 1
ATOM 977 O O . SER A 1 119 ? -5.821 15.906 -19.461 1.00 85.25 119 SER A O 1
ATOM 979 N N . PRO A 1 120 ? -3.810 14.920 -19.170 1.00 85.75 120 PRO A N 1
ATOM 980 C CA . PRO A 1 120 ? -4.121 14.460 -17.826 1.00 85.75 120 PRO A CA 1
ATOM 981 C C . PRO A 1 120 ? -4.265 15.638 -16.857 1.00 85.75 120 PRO A C 1
ATOM 983 O O . PRO A 1 120 ? -3.567 16.647 -16.958 1.00 85.75 120 PRO A O 1
ATOM 986 N N . LYS A 1 121 ? -5.193 15.510 -15.908 1.00 89.06 121 LYS A N 1
ATOM 987 C CA . LYS A 1 121 ? -5.531 16.579 -14.968 1.00 89.06 121 LYS A CA 1
ATOM 988 C C . LYS A 1 121 ? -4.356 16.843 -14.011 1.00 89.06 121 LYS A C 1
ATOM 990 O O . LYS A 1 121 ? -3.976 15.930 -13.267 1.00 89.06 121 LYS A O 1
ATOM 995 N N . PRO A 1 122 ? -3.804 18.069 -13.957 1.00 83.44 122 PRO A N 1
ATOM 996 C CA . PRO A 1 122 ? -2.784 18.399 -12.971 1.00 83.44 122 PRO A CA 1
ATOM 997 C C . PRO A 1 122 ? -3.377 18.323 -11.555 1.00 83.44 122 PRO A C 1
ATOM 999 O O . PRO A 1 122 ? -4.515 18.727 -11.322 1.00 83.44 122 PRO A O 1
ATOM 1002 N N . HIS A 1 123 ? -2.605 17.792 -10.603 1.00 85.81 123 HIS A N 1
ATOM 1003 C CA . HIS A 1 123 ? -2.986 17.664 -9.184 1.00 85.81 123 HIS A CA 1
ATOM 1004 C C . HIS A 1 123 ? -4.232 16.806 -8.900 1.00 85.81 123 HIS A C 1
ATOM 1006 O O . HIS A 1 123 ? -4.922 17.030 -7.901 1.00 85.81 123 HIS A O 1
ATOM 1012 N N . ARG A 1 124 ? -4.516 15.809 -9.751 1.00 92.19 124 ARG A N 1
ATOM 1013 C CA . ARG A 1 124 ? -5.584 14.833 -9.501 1.00 92.19 124 ARG A CA 1
ATOM 1014 C C . ARG A 1 124 ? -5.429 14.198 -8.117 1.00 92.19 124 ARG A C 1
ATOM 1016 O O . ARG A 1 124 ? -4.350 13.705 -7.770 1.00 92.19 124 ARG A O 1
ATOM 1023 N N . ARG A 1 125 ? -6.520 14.165 -7.351 1.00 93.25 125 ARG A N 1
ATOM 1024 C CA . ARG A 1 125 ? -6.550 13.508 -6.037 1.00 93.25 125 ARG A CA 1
ATOM 1025 C C . ARG A 1 125 ? -7.124 12.100 -6.143 1.00 93.25 125 ARG A C 1
ATOM 1027 O O . ARG A 1 125 ? -8.150 11.881 -6.783 1.00 93.25 125 ARG A O 1
ATOM 1034 N N . THR A 1 126 ? -6.475 11.153 -5.478 1.00 95.88 126 THR A N 1
ATOM 1035 C CA . THR A 1 126 ? -6.966 9.778 -5.322 1.00 95.88 126 THR A CA 1
ATOM 1036 C C . THR A 1 126 ? -7.505 9.621 -3.915 1.00 95.88 126 THR A C 1
ATOM 1038 O O . THR A 1 126 ? -6.841 10.032 -2.962 1.00 95.88 126 THR A O 1
ATOM 1041 N N . ASN A 1 127 ? -8.700 9.051 -3.770 1.00 97.56 127 ASN A N 1
ATOM 1042 C CA . ASN A 1 127 ? -9.216 8.736 -2.446 1.00 97.56 127 ASN A CA 1
ATOM 1043 C C . ASN A 1 127 ? -8.393 7.598 -1.846 1.00 97.56 127 ASN A C 1
ATOM 1045 O O . ASN A 1 127 ? -8.201 6.571 -2.495 1.00 97.56 127 ASN A O 1
ATOM 1049 N N . LEU A 1 128 ? -7.945 7.767 -0.609 1.00 97.50 128 LEU A N 1
ATOM 1050 C CA . LEU A 1 128 ? -7.302 6.711 0.161 1.00 97.50 128 LEU A CA 1
ATOM 1051 C C . LEU A 1 128 ? -8.238 6.338 1.311 1.00 97.50 128 LEU A C 1
ATOM 1053 O O . LEU A 1 128 ? -8.671 7.215 2.062 1.00 97.50 128 LEU A O 1
ATOM 1057 N N . VAL A 1 129 ? -8.596 5.058 1.395 1.00 96.88 129 VAL A N 1
ATOM 1058 C CA . VAL A 1 129 ? -9.482 4.509 2.428 1.00 96.88 129 VAL A CA 1
ATOM 1059 C C . VAL A 1 129 ? -8.696 3.487 3.231 1.00 96.88 129 VAL A C 1
ATOM 1061 O O . VAL A 1 129 ? -8.264 2.476 2.689 1.00 96.88 129 VAL A O 1
ATOM 1064 N N . PHE A 1 130 ? -8.521 3.751 4.518 1.00 96.44 130 PHE A N 1
ATOM 1065 C CA . PHE A 1 130 ? -7.835 2.871 5.452 1.00 96.44 130 PHE A CA 1
ATOM 1066 C C . PHE A 1 130 ? -8.809 1.806 5.954 1.00 96.44 130 PHE A C 1
ATOM 1068 O O . PHE A 1 130 ? -9.812 2.132 6.594 1.00 96.44 130 PHE A O 1
ATOM 1075 N N . VAL A 1 131 ? -8.515 0.543 5.661 1.00 95.44 131 VAL A N 1
ATOM 1076 C CA . VAL A 1 131 ? -9.298 -0.608 6.113 1.00 95.44 131 VAL A CA 1
ATOM 1077 C C . VAL A 1 131 ? -8.464 -1.355 7.148 1.00 95.44 131 VAL A C 1
ATOM 1079 O O . VAL A 1 131 ? -7.529 -2.071 6.802 1.00 95.44 131 VAL A O 1
ATOM 1082 N N . HIS A 1 132 ? -8.795 -1.158 8.420 1.00 94.94 132 HIS A N 1
ATOM 1083 C CA . HIS A 1 132 ? -8.207 -1.913 9.519 1.00 94.94 132 HIS A CA 1
ATOM 1084 C C . HIS A 1 132 ? -8.916 -3.261 9.599 1.00 94.94 132 HIS A C 1
ATOM 1086 O O . HIS A 1 132 ? -10.011 -3.363 10.146 1.00 94.94 132 HIS A O 1
ATOM 1092 N N . ASN A 1 133 ? -8.331 -4.253 8.949 1.00 93.00 133 ASN A N 1
ATOM 1093 C CA . ASN A 1 133 ? -8.812 -5.619 8.938 1.00 93.00 133 ASN A CA 1
ATOM 1094 C C . ASN A 1 133 ? -8.537 -6.290 10.292 1.00 93.00 133 ASN A C 1
ATOM 1096 O O . ASN A 1 133 ? -7.635 -5.868 11.008 1.00 93.00 133 ASN A O 1
ATOM 1100 N N . ARG A 1 134 ? -9.310 -7.329 10.627 1.00 91.19 134 ARG A N 1
ATOM 1101 C CA . ARG A 1 134 ? -9.223 -8.060 11.908 1.00 91.19 134 ARG A CA 1
ATOM 1102 C C . ARG A 1 134 ? -9.385 -7.181 13.152 1.00 91.19 134 ARG A C 1
ATOM 1104 O O . ARG A 1 134 ? -8.815 -7.462 14.198 1.00 91.19 134 ARG A O 1
ATOM 1111 N N . ALA A 1 135 ? -10.177 -6.120 13.035 1.00 92.50 135 ALA A N 1
ATOM 1112 C CA . ALA A 1 135 ? -10.418 -5.200 14.131 1.00 92.50 135 ALA A CA 1
ATOM 1113 C C . ALA A 1 135 ? -11.129 -5.894 15.309 1.00 92.50 135 ALA A C 1
ATOM 1115 O O . ALA A 1 135 ? -12.119 -6.613 15.123 1.00 92.50 135 ALA A O 1
ATOM 1116 N N . GLU A 1 136 ? -10.653 -5.630 16.518 1.00 90.12 136 GLU A N 1
ATOM 1117 C CA . GLU A 1 136 ? -11.208 -6.129 17.775 1.00 90.12 136 GLU A CA 1
ATOM 1118 C C . GLU A 1 136 ? -12.266 -5.168 18.340 1.00 90.12 136 GLU A C 1
ATOM 1120 O O . GLU A 1 136 ? -12.457 -4.058 17.844 1.00 90.12 136 GLU A O 1
ATOM 1125 N N . ALA A 1 137 ? -12.972 -5.568 19.402 1.00 89.12 137 ALA A N 1
ATOM 1126 C CA . ALA A 1 137 ? -14.049 -4.768 20.000 1.00 89.12 137 ALA A CA 1
ATOM 1127 C C . ALA A 1 137 ? -13.614 -3.335 20.372 1.00 89.12 137 ALA A C 1
ATOM 1129 O O . ALA A 1 137 ? -14.351 -2.376 20.132 1.00 89.12 137 ALA A O 1
ATOM 1130 N N . GLU A 1 138 ? -12.394 -3.172 20.885 1.00 90.75 138 GLU A N 1
ATOM 1131 C CA . GLU A 1 138 ? -11.825 -1.880 21.297 1.00 90.75 138 GLU A CA 1
ATOM 1132 C C . GLU A 1 138 ? -11.625 -0.903 20.125 1.00 90.75 138 GLU A C 1
ATOM 1134 O O . GLU A 1 138 ? -11.650 0.323 20.299 1.00 90.75 138 GLU A O 1
ATOM 1139 N N . ASP A 1 139 ? -11.485 -1.432 18.908 1.00 91.69 139 ASP A N 1
ATOM 1140 C CA . ASP A 1 139 ? -11.292 -0.654 17.686 1.00 91.69 139 ASP A CA 1
ATOM 1141 C C . ASP A 1 139 ? -12.579 0.014 17.198 1.00 91.69 139 ASP A C 1
ATOM 1143 O O . ASP A 1 139 ? -12.521 0.998 16.452 1.00 91.69 139 ASP A O 1
ATOM 1147 N N . PHE A 1 140 ? -13.736 -0.505 17.620 1.00 90.50 140 PHE A N 1
ATOM 1148 C CA . PHE A 1 140 ? -15.056 0.040 17.297 1.00 90.50 140 PHE A CA 1
ATOM 1149 C C . PHE A 1 140 ? -15.504 1.131 18.275 1.00 90.50 140 PHE A C 1
ATOM 1151 O O . PHE A 1 140 ? -16.510 1.801 18.021 1.00 90.50 140 PHE A O 1
ATOM 1158 N N . LEU A 1 141 ? -14.757 1.365 19.362 1.00 88.88 141 LEU A N 1
ATOM 1159 C CA . LEU A 1 141 ? -15.048 2.449 20.296 1.00 88.88 141 LEU A CA 1
ATOM 1160 C C . LEU A 1 141 ? -14.915 3.813 19.586 1.00 88.88 141 LEU A C 1
ATOM 1162 O O . LEU A 1 141 ? -13.884 4.097 18.967 1.00 88.88 141 LEU A O 1
ATOM 1166 N N . PRO A 1 142 ? -15.906 4.720 19.694 1.00 90.44 142 PRO A N 1
ATOM 1167 C CA . PRO A 1 142 ? -15.861 6.006 18.993 1.00 90.44 142 PRO A CA 1
ATOM 1168 C C . PRO A 1 142 ? -14.660 6.880 19.339 1.00 90.44 142 PRO A C 1
ATOM 1170 O O . PRO A 1 142 ? -14.117 7.547 18.457 1.00 90.44 142 PRO A O 1
ATOM 1173 N N . CYS A 1 143 ? -14.223 6.870 20.602 1.00 91.06 143 CYS A N 1
ATOM 1174 C CA . CYS A 1 143 ? -13.019 7.584 21.023 1.00 91.06 143 CYS A CA 1
ATOM 1175 C C . CYS A 1 143 ? -11.775 7.051 20.295 1.00 91.06 143 CYS A C 1
ATOM 1177 O O . CYS A 1 143 ? -10.988 7.853 19.789 1.00 91.06 143 CYS A O 1
ATOM 1179 N N . THR A 1 144 ? -11.648 5.727 20.155 1.00 92.81 144 THR A N 1
ATOM 1180 C CA . THR A 1 144 ? -10.584 5.067 19.391 1.00 92.81 144 THR A CA 1
ATOM 1181 C C . THR A 1 144 ? -10.644 5.476 17.922 1.00 92.81 144 THR A C 1
ATOM 1183 O O . THR A 1 144 ? -9.655 5.973 17.387 1.00 92.81 144 THR A O 1
ATOM 1186 N N . ILE A 1 145 ? -11.809 5.382 17.274 1.00 93.69 145 ILE A N 1
ATOM 1187 C CA . ILE A 1 145 ? -11.986 5.757 15.858 1.00 93.69 145 ILE A CA 1
ATOM 1188 C C . ILE A 1 145 ? -11.590 7.221 15.605 1.00 93.69 145 ILE A C 1
ATOM 1190 O O . ILE A 1 145 ? -10.872 7.511 14.641 1.00 93.69 145 ILE A O 1
ATOM 1194 N N . ILE A 1 146 ? -12.022 8.151 16.465 1.00 93.50 146 ILE A N 1
ATOM 1195 C CA . ILE A 1 146 ? -11.668 9.576 16.357 1.00 93.50 146 ILE A CA 1
ATOM 1196 C C . ILE A 1 146 ? -10.170 9.781 16.575 1.00 93.50 146 ILE A C 1
ATOM 1198 O O . ILE A 1 146 ? -9.528 10.493 15.804 1.00 93.50 146 ILE A O 1
ATOM 1202 N N . HIS A 1 147 ? -9.599 9.164 17.609 1.00 94.69 147 HIS A N 1
ATOM 1203 C CA . HIS A 1 147 ? -8.180 9.290 17.921 1.00 94.69 147 HIS A CA 1
ATOM 1204 C C . HIS A 1 147 ? -7.306 8.816 16.753 1.00 94.69 147 HIS A C 1
ATOM 1206 O O . HIS A 1 147 ? -6.427 9.545 16.289 1.00 94.69 147 HIS A O 1
ATOM 1212 N N . ARG A 1 148 ? -7.618 7.639 16.206 1.00 95.25 148 ARG A N 1
ATOM 1213 C CA . ARG A 1 148 ? -6.949 7.063 15.035 1.00 95.25 148 ARG A CA 1
ATOM 1214 C C . ARG A 1 148 ? -7.109 7.931 13.794 1.00 95.25 148 ARG A C 1
ATOM 1216 O O . ARG A 1 148 ? -6.132 8.197 13.097 1.00 95.25 148 ARG A O 1
ATOM 1223 N N . SER A 1 149 ? -8.312 8.454 13.571 1.00 95.38 149 SER A N 1
ATOM 1224 C CA . SER A 1 149 ? -8.569 9.425 12.505 1.00 95.38 149 SER A CA 1
ATOM 1225 C C . SER A 1 149 ? -7.713 10.684 12.652 1.00 95.38 149 SER A C 1
ATOM 1227 O O . SER A 1 149 ? -7.165 11.172 11.668 1.00 95.38 149 SER A O 1
ATOM 1229 N N . ASN A 1 150 ? -7.544 11.205 13.870 1.00 95.56 150 ASN A N 1
ATOM 1230 C CA . ASN A 1 150 ? -6.708 12.379 14.124 1.00 95.56 150 ASN A CA 1
ATOM 1231 C C . ASN A 1 150 ? -5.226 12.104 13.846 1.00 95.56 150 ASN A C 1
ATOM 1233 O O . ASN A 1 150 ? -4.547 12.969 13.291 1.00 95.56 150 ASN A O 1
ATOM 1237 N N . ILE A 1 151 ? -4.732 10.910 14.183 1.00 96.12 151 ILE A N 1
ATOM 1238 C CA . ILE A 1 151 ? -3.369 10.483 13.838 1.00 96.12 151 ILE A CA 1
ATOM 1239 C C . ILE A 1 151 ? -3.197 10.433 12.315 1.00 96.12 151 ILE A C 1
ATOM 1241 O O . ILE A 1 151 ? -2.278 11.060 11.790 1.00 96.12 151 ILE A O 1
ATOM 1245 N N . LEU A 1 152 ? -4.106 9.767 11.594 1.00 96.00 152 LEU A N 1
ATOM 1246 C CA . LEU A 1 152 ? -4.068 9.691 10.128 1.00 96.00 152 LEU A CA 1
ATOM 1247 C C . LEU A 1 152 ? -4.133 11.082 9.480 1.00 96.00 152 LEU A C 1
ATOM 1249 O O . LEU A 1 152 ? -3.343 11.382 8.590 1.00 96.00 152 LEU A O 1
ATOM 1253 N N . ASN A 1 153 ? -5.003 11.968 9.971 1.00 95.69 153 ASN A N 1
ATOM 1254 C CA . ASN A 1 153 ? -5.065 13.355 9.508 1.00 95.69 153 ASN A CA 1
ATOM 1255 C C . ASN A 1 153 ? -3.732 14.092 9.665 1.00 95.69 153 ASN A C 1
ATOM 1257 O O . ASN A 1 153 ? -3.359 14.849 8.776 1.00 95.69 153 ASN A O 1
ATOM 1261 N N . ARG A 1 154 ? -3.005 13.873 10.768 1.00 96.06 154 ARG A N 1
ATOM 1262 C CA . ARG A 1 154 ? -1.685 14.487 10.984 1.00 96.06 154 ARG A CA 1
ATOM 1263 C C . ARG A 1 154 ? -0.625 13.912 10.048 1.00 96.06 154 ARG A C 1
ATOM 1265 O O . ARG A 1 154 ? 0.159 14.673 9.499 1.00 96.06 154 ARG A O 1
ATOM 1272 N N . LEU A 1 155 ? -0.626 12.597 9.834 1.00 95.94 155 LEU A N 1
ATOM 1273 C CA . LEU A 1 155 ? 0.343 11.913 8.966 1.00 95.94 155 LEU A CA 1
ATOM 1274 C C . LEU A 1 155 ? 0.168 12.240 7.473 1.00 95.94 155 LEU A C 1
ATOM 1276 O O . LEU A 1 155 ? 1.117 12.120 6.701 1.00 95.94 155 LEU A O 1
ATOM 1280 N N . PHE A 1 156 ? -1.035 12.656 7.070 1.00 96.62 156 PHE A N 1
ATOM 1281 C CA . PHE A 1 156 ? -1.382 13.005 5.689 1.00 96.62 156 PHE A CA 1
ATOM 1282 C C . PHE A 1 156 ? -1.772 14.484 5.518 1.00 96.62 156 PHE A C 1
ATOM 1284 O O . PHE A 1 156 ? -2.367 14.839 4.503 1.00 96.62 156 PHE A O 1
ATOM 1291 N N . ALA A 1 157 ? -1.447 15.359 6.476 1.00 95.00 157 ALA A N 1
ATOM 1292 C CA . ALA A 1 157 ? -1.864 16.767 6.457 1.00 95.00 157 ALA A CA 1
ATOM 1293 C C . ALA A 1 157 ? -1.379 17.529 5.208 1.00 95.00 157 ALA A C 1
ATOM 1295 O O . ALA A 1 157 ? -2.079 18.400 4.694 1.00 95.00 157 ALA A O 1
ATOM 1296 N N . ASP A 1 158 ? -0.199 17.171 4.706 1.00 93.75 158 ASP A N 1
ATOM 1297 C CA . ASP A 1 158 ? 0.460 17.708 3.514 1.00 93.75 158 ASP A CA 1
ATOM 1298 C C . ASP A 1 158 ? 0.385 16.745 2.310 1.00 93.75 158 ASP A C 1
ATOM 1300 O O . ASP A 1 158 ? 1.088 16.904 1.311 1.00 93.75 158 ASP A O 1
ATOM 1304 N N . SER A 1 159 ? -0.455 15.710 2.391 1.00 94.88 159 SER A N 1
ATOM 1305 C CA . SER A 1 159 ? -0.696 14.787 1.285 1.00 94.88 159 SER A CA 1
ATOM 1306 C C . SER A 1 159 ? -1.637 15.397 0.252 1.00 94.88 159 SER A C 1
ATOM 1308 O O . SER A 1 159 ? -2.582 16.123 0.563 1.00 94.88 159 SER A O 1
ATOM 1310 N N . SER A 1 160 ? -1.419 15.047 -1.011 1.00 93.56 160 SER A N 1
ATOM 1311 C CA . SER A 1 160 ? -2.379 15.295 -2.086 1.00 93.56 160 SER A CA 1
ATOM 1312 C C . SER A 1 160 ? -3.428 14.183 -2.216 1.00 93.56 160 SER A C 1
ATOM 1314 O O . SER A 1 160 ? -4.360 14.310 -3.015 1.00 93.56 160 SER A O 1
ATOM 1316 N N . LEU A 1 161 ? -3.307 13.096 -1.448 1.00 96.31 161 LEU A N 1
ATOM 1317 C CA . LEU A 1 161 ? -4.328 12.058 -1.365 1.00 96.31 161 LEU A CA 1
ATOM 1318 C C . LEU A 1 161 ? -5.544 12.579 -0.611 1.00 96.31 161 LEU A C 1
ATOM 1320 O O . LEU A 1 161 ? -5.446 13.323 0.364 1.00 96.31 161 LEU A O 1
ATOM 1324 N N . ASN A 1 162 ? -6.720 12.156 -1.060 1.00 96.31 162 ASN A N 1
ATOM 1325 C CA . ASN A 1 162 ? -7.946 12.471 -0.361 1.00 96.31 162 ASN A CA 1
ATOM 1326 C C . ASN A 1 162 ? -8.261 11.389 0.674 1.00 96.31 162 ASN A C 1
ATOM 1328 O O . ASN A 1 162 ? -8.938 10.404 0.380 1.00 96.31 162 ASN A O 1
ATOM 1332 N N . ILE A 1 163 ? -7.796 11.597 1.903 1.00 96.50 163 ILE A N 1
ATOM 1333 C CA . ILE A 1 163 ? -8.203 10.768 3.043 1.00 96.50 163 ILE A CA 1
ATOM 1334 C C . ILE A 1 163 ? -9.528 11.236 3.658 1.00 96.50 163 ILE A C 1
ATOM 1336 O O . ILE A 1 163 ? -10.045 10.569 4.542 1.00 96.50 163 ILE A O 1
ATOM 1340 N N . ASN A 1 164 ? -10.083 12.370 3.213 1.00 94.25 164 ASN A N 1
ATOM 1341 C CA . ASN A 1 164 ? -11.244 13.014 3.820 1.00 94.25 164 ASN A CA 1
ATOM 1342 C C . ASN A 1 164 ? -12.493 12.877 2.932 1.00 94.25 164 ASN A C 1
ATOM 1344 O O . ASN A 1 164 ? -12.792 13.745 2.113 1.00 94.25 164 ASN A O 1
ATOM 1348 N N . GLY A 1 165 ? -13.232 11.780 3.090 1.00 88.75 165 GLY A N 1
ATOM 1349 C CA . GLY A 1 165 ? -14.488 11.504 2.377 1.00 88.75 165 GLY A CA 1
ATOM 1350 C C . GLY A 1 165 ? -15.679 11.179 3.284 1.00 88.75 165 GLY A C 1
ATOM 1351 O O . GLY A 1 165 ? -16.779 10.965 2.781 1.00 88.75 165 GLY A O 1
ATOM 1352 N N . GLY A 1 166 ? -15.484 11.155 4.607 1.00 83.25 166 GLY A N 1
ATOM 1353 C CA . GLY A 1 166 ? -16.523 10.825 5.588 1.00 83.25 166 GLY A CA 1
ATOM 1354 C C . GLY A 1 166 ? -16.882 9.341 5.629 1.00 83.25 166 GLY A C 1
ATOM 1355 O O . GLY A 1 166 ? -17.963 8.984 6.089 1.00 83.25 166 GLY A O 1
ATOM 1356 N N . LEU A 1 167 ? -16.012 8.468 5.118 1.00 90.75 167 LEU A N 1
ATOM 1357 C CA . LEU A 1 167 ? -16.258 7.034 5.110 1.00 90.75 167 LEU A CA 1
ATOM 1358 C C . LEU A 1 167 ? -15.792 6.421 6.441 1.00 90.75 167 LEU A C 1
ATOM 1360 O O . LEU A 1 167 ? -14.639 6.029 6.591 1.00 90.75 167 LEU A O 1
ATOM 1364 N N . SER A 1 168 ? -16.711 6.368 7.407 1.00 91.25 168 SER A N 1
ATOM 1365 C CA . SER A 1 168 ? -16.482 5.883 8.771 1.00 91.25 168 SER A CA 1
ATOM 1366 C C . SER A 1 168 ? -17.665 5.047 9.268 1.00 91.25 168 SER A C 1
ATOM 1368 O O . SER A 1 168 ? -18.804 5.271 8.861 1.00 91.25 168 SER A O 1
ATOM 1370 N N . VAL A 1 169 ? -17.408 4.101 10.177 1.00 89.75 169 VAL A N 1
ATOM 1371 C CA . VAL A 1 169 ? -18.458 3.282 10.813 1.00 89.75 169 VAL A CA 1
ATOM 1372 C C . VAL A 1 169 ? -19.249 4.033 11.890 1.00 89.75 169 VAL A C 1
ATOM 1374 O O . VAL A 1 169 ? -20.265 3.521 12.350 1.00 89.75 169 VAL A O 1
ATOM 1377 N N . LEU A 1 170 ? -18.834 5.246 12.281 1.00 87.50 170 LEU A N 1
ATOM 1378 C CA . LEU A 1 170 ? -19.544 6.035 13.300 1.00 87.50 170 LEU A CA 1
ATOM 1379 C C . LEU A 1 170 ? -21.021 6.269 12.939 1.00 87.50 170 LEU A C 1
ATOM 1381 O O . LEU A 1 170 ? -21.873 6.243 13.821 1.00 87.50 170 LEU A O 1
ATOM 1385 N N . ASP A 1 171 ? -21.339 6.407 11.649 1.00 80.50 171 ASP A N 1
ATOM 1386 C CA . ASP A 1 171 ? -22.708 6.622 11.158 1.00 80.50 171 ASP A CA 1
ATOM 1387 C C . ASP A 1 171 ? -23.640 5.412 11.363 1.00 80.50 171 ASP A C 1
ATOM 1389 O O . ASP A 1 171 ? -24.861 5.555 11.293 1.00 80.50 171 ASP A O 1
ATOM 1393 N N . ILE A 1 172 ? -23.086 4.209 11.557 1.00 83.75 172 ILE A N 1
ATOM 1394 C CA . ILE A 1 172 ? -23.855 2.965 11.739 1.00 83.75 172 ILE A CA 1
ATOM 1395 C C . ILE A 1 172 ? -23.832 2.449 13.184 1.00 83.75 172 ILE A C 1
ATOM 1397 O O . ILE A 1 172 ? -24.440 1.402 13.457 1.00 83.75 172 ILE A O 1
ATOM 1401 N N . LEU A 1 173 ? -23.135 3.157 14.078 1.00 80.06 173 LEU A N 1
ATOM 1402 C CA . LEU A 1 173 ? -23.138 2.909 15.516 1.00 80.06 173 LEU A CA 1
ATOM 1403 C C . LEU A 1 173 ? -24.434 3.427 16.168 1.00 80.06 173 LEU A C 1
ATOM 1405 O O . LEU A 1 173 ? -25.121 4.270 15.586 1.00 80.06 173 LEU A O 1
ATOM 1409 N N . PRO A 1 174 ? -24.792 2.922 17.365 1.00 73.69 174 PRO A N 1
ATOM 1410 C CA . PRO A 1 174 ? -25.963 3.386 18.102 1.00 73.69 174 PRO A CA 1
ATOM 1411 C C . PRO A 1 174 ? -25.967 4.898 18.363 1.00 73.69 174 PRO A C 1
ATOM 1413 O O . PRO A 1 174 ? -24.922 5.534 18.514 1.00 73.69 174 PRO A O 1
ATOM 1416 N N . ASP A 1 175 ? -27.172 5.452 18.488 1.00 69.38 175 ASP A N 1
ATOM 1417 C CA . ASP A 1 175 ? -27.433 6.888 18.623 1.00 69.38 175 ASP A CA 1
ATOM 1418 C C . ASP A 1 175 ? -26.716 7.560 19.799 1.00 69.38 175 ASP A C 1
ATOM 1420 O O . ASP A 1 175 ? -26.418 8.749 19.725 1.00 69.38 175 ASP A O 1
ATOM 1424 N N . SER A 1 176 ? -26.360 6.800 20.838 1.00 64.88 176 SER A N 1
ATOM 1425 C CA . SER A 1 176 ? -25.558 7.265 21.978 1.00 64.88 176 SER A CA 1
ATOM 1426 C C . SER A 1 176 ? -24.205 7.862 21.580 1.00 64.88 176 SER A C 1
ATOM 1428 O O . SER A 1 176 ? -23.590 8.574 22.369 1.00 64.88 176 SER A O 1
ATOM 1430 N N . PHE A 1 177 ? -23.739 7.591 20.360 1.00 67.31 177 PHE A N 1
ATOM 1431 C CA . PHE A 1 177 ? -22.470 8.082 19.832 1.00 67.31 177 PHE A CA 1
ATOM 1432 C C . PHE A 1 177 ? -22.625 9.161 18.749 1.00 67.31 177 PHE A C 1
ATOM 1434 O O . PHE A 1 177 ? -21.617 9.687 18.261 1.00 67.31 177 PHE A O 1
ATOM 1441 N N . LYS A 1 178 ? -23.864 9.538 18.395 1.00 61.00 178 LYS A N 1
ATOM 1442 C CA . LYS A 1 178 ? -24.169 10.608 17.433 1.00 61.00 178 LYS A CA 1
ATOM 1443 C C . LYS A 1 178 ? -23.782 11.968 18.023 1.00 61.00 178 LYS A C 1
ATOM 1445 O O . LYS A 1 178 ? -24.503 12.559 18.815 1.00 61.00 178 LYS A O 1
ATOM 1450 N N . GLY A 1 179 ? -22.613 12.458 17.633 1.00 66.88 179 GLY A N 1
ATOM 1451 C CA . GLY A 1 179 ? -22.010 13.715 18.103 1.00 66.88 179 GLY A CA 1
ATOM 1452 C C . GLY A 1 179 ? -20.503 13.719 17.860 1.00 66.88 179 GLY A C 1
ATOM 1453 O O . GLY A 1 179 ? -19.902 14.742 17.543 1.00 66.88 179 GLY A O 1
ATOM 1454 N N . ASN A 1 180 ? -19.924 12.524 17.877 1.00 70.38 180 ASN A N 1
ATOM 1455 C CA . ASN A 1 180 ? -18.588 12.245 17.392 1.00 70.38 180 ASN A CA 1
ATOM 1456 C C . ASN A 1 180 ? -18.625 12.083 15.869 1.00 70.38 180 ASN A C 1
ATOM 1458 O O . ASN A 1 180 ? -19.343 11.229 15.354 1.00 70.38 180 ASN A O 1
ATOM 1462 N N . SER A 1 181 ? -17.861 12.891 15.134 1.00 81.62 181 SER A N 1
ATOM 1463 C CA . SER A 1 181 ? -17.718 12.733 13.685 1.00 81.62 181 SER A CA 1
ATOM 1464 C C . SER A 1 181 ? -16.253 12.803 13.279 1.00 81.62 181 SER A C 1
ATOM 1466 O O . SER A 1 181 ? -15.453 13.532 13.865 1.00 81.62 181 SER A O 1
ATOM 1468 N N . THR A 1 182 ? -15.900 12.031 12.260 1.00 90.88 182 THR A N 1
ATOM 1469 C CA . THR A 1 182 ? -14.614 12.127 11.577 1.00 90.88 182 THR A CA 1
ATOM 1470 C C . THR A 1 182 ? -14.872 12.197 10.081 1.00 90.88 182 THR A C 1
ATOM 1472 O O . THR A 1 182 ? -15.802 11.579 9.565 1.00 90.88 182 THR A O 1
ATOM 1475 N N . ARG A 1 183 ? -14.054 12.974 9.371 1.00 92.19 183 ARG A N 1
ATOM 1476 C CA . ARG A 1 183 ? -14.074 13.001 7.904 1.00 92.19 183 ARG A CA 1
ATOM 1477 C C . ARG A 1 183 ? -13.107 11.993 7.296 1.00 92.19 183 ARG A C 1
ATOM 1479 O O . ARG A 1 183 ? -13.176 11.770 6.091 1.00 92.19 183 ARG A O 1
ATOM 1486 N N . VAL A 1 184 ? -12.239 11.388 8.103 1.00 95.25 184 VAL A N 1
ATOM 1487 C CA . VAL A 1 184 ? -11.225 10.454 7.620 1.00 95.25 184 VAL A CA 1
ATOM 1488 C C . VAL A 1 184 ? -11.886 9.164 7.156 1.00 95.25 184 VAL A C 1
ATOM 1490 O O . VAL A 1 184 ? -12.740 8.608 7.842 1.00 95.25 184 VAL A O 1
ATOM 1493 N N . ASN A 1 185 ? -11.463 8.689 5.991 1.00 95.56 185 ASN A N 1
ATOM 1494 C CA . ASN A 1 185 ? -11.846 7.414 5.412 1.00 95.56 185 ASN A CA 1
ATOM 1495 C C . ASN A 1 185 ? -11.144 6.277 6.167 1.00 95.56 185 ASN A C 1
ATOM 1497 O O . ASN A 1 185 ? -10.141 5.745 5.692 1.00 95.56 185 ASN A O 1
ATOM 1501 N N . TYR A 1 186 ? -11.630 5.951 7.361 1.00 95.38 186 TYR A N 1
ATOM 1502 C CA . TYR A 1 186 ? -11.083 4.909 8.225 1.00 95.38 186 TYR A CA 1
ATOM 1503 C C . TYR A 1 186 ? -12.194 3.962 8.674 1.00 95.38 186 TYR A C 1
ATOM 1505 O O . TYR A 1 186 ? -13.206 4.391 9.238 1.00 95.38 186 TYR A O 1
ATOM 1513 N N . ILE A 1 187 ? -11.987 2.669 8.430 1.00 94.56 187 ILE A N 1
ATOM 1514 C CA . ILE A 1 187 ? -12.948 1.615 8.737 1.00 94.56 187 ILE A CA 1
ATOM 1515 C C . ILE A 1 187 ? -12.251 0.479 9.482 1.00 94.56 187 ILE A C 1
ATOM 1517 O O . ILE A 1 187 ? -11.435 -0.214 8.872 1.00 94.56 187 ILE A O 1
ATOM 1521 N N . PRO A 1 188 ? -12.600 0.233 10.751 1.00 94.38 188 PRO A N 1
ATOM 1522 C CA . PRO A 1 188 ? -12.371 -1.064 11.366 1.00 94.38 188 PRO A CA 1
ATOM 1523 C C . PRO A 1 188 ? -13.319 -2.105 10.755 1.00 94.38 188 PRO A C 1
ATOM 1525 O O . PRO A 1 188 ? -14.513 -1.850 10.578 1.00 94.38 188 PRO A O 1
ATOM 1528 N N . LEU A 1 189 ? -12.776 -3.266 10.407 1.00 93.50 189 LEU A N 1
ATOM 1529 C CA . LEU A 1 189 ? -13.482 -4.410 9.846 1.00 93.50 189 LEU A CA 1
ATOM 1530 C C . L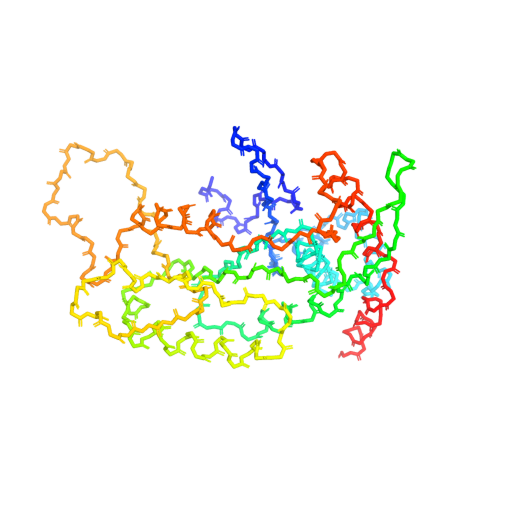EU A 1 189 ? -13.137 -5.637 10.701 1.00 93.50 189 LEU A C 1
ATOM 1532 O O . LEU A 1 189 ? -11.957 -5.978 10.782 1.00 93.50 189 LEU A O 1
ATOM 1536 N N . PRO A 1 190 ? -14.119 -6.289 11.348 1.00 92.06 190 PRO A N 1
ATOM 1537 C CA . PRO A 1 190 ? -13.842 -7.434 12.203 1.00 92.06 190 PRO A CA 1
ATOM 1538 C C . PRO A 1 190 ? -13.486 -8.653 11.351 1.00 92.06 190 PRO A C 1
ATOM 1540 O O . PRO A 1 190 ? -13.686 -8.657 10.132 1.00 92.06 190 PRO A O 1
ATOM 1543 N N . ASP A 1 191 ? -13.018 -9.717 11.995 1.00 86.75 191 ASP A N 1
ATOM 1544 C CA . ASP A 1 191 ? -12.806 -10.986 11.306 1.00 86.75 191 ASP A CA 1
ATOM 1545 C C . ASP A 1 191 ? -14.092 -11.513 10.655 1.00 86.75 191 ASP A C 1
ATOM 1547 O O . ASP A 1 191 ? -15.187 -11.500 11.231 1.00 86.75 191 ASP A O 1
ATOM 1551 N N . PHE A 1 192 ? -13.944 -12.022 9.431 1.00 81.44 192 PHE A N 1
ATOM 1552 C CA . PHE A 1 192 ? -15.031 -12.685 8.728 1.00 81.44 192 PHE A CA 1
ATOM 1553 C C . PHE A 1 192 ? -15.334 -14.028 9.399 1.00 81.44 192 PHE A C 1
ATOM 1555 O O . PHE A 1 192 ? -14.625 -15.018 9.202 1.00 81.44 192 PHE A O 1
ATOM 1562 N N . LYS A 1 193 ? -16.426 -14.094 10.164 1.00 71.12 193 LYS A N 1
ATOM 1563 C CA . LYS A 1 193 ? -16.976 -15.374 10.618 1.00 71.12 193 LYS A CA 1
ATOM 1564 C C . LYS A 1 193 ? -17.637 -16.058 9.423 1.00 71.12 193 LYS A C 1
ATOM 1566 O O . LYS A 1 193 ? -18.693 -15.625 8.964 1.00 71.12 193 LYS A O 1
ATOM 1571 N N . ASN A 1 194 ? -17.015 -17.118 8.906 1.00 55.84 194 ASN A N 1
ATOM 1572 C CA . ASN A 1 194 ? -17.599 -17.914 7.832 1.00 55.84 194 ASN A CA 1
ATOM 1573 C C . ASN A 1 194 ? -18.930 -18.496 8.325 1.00 55.84 194 ASN A C 1
ATOM 1575 O O . ASN A 1 194 ? -18.943 -19.412 9.149 1.00 55.84 194 ASN A O 1
ATOM 1579 N N . ARG A 1 195 ? -20.053 -17.957 7.839 1.00 52.09 195 ARG A N 1
ATOM 1580 C CA . ARG A 1 195 ? -21.391 -18.521 8.052 1.00 52.09 195 ARG A CA 1
ATOM 1581 C C . ARG A 1 195 ? -21.502 -19.808 7.228 1.00 52.09 195 ARG A C 1
ATOM 1583 O O . ARG A 1 195 ? -22.205 -19.869 6.228 1.00 52.09 195 ARG A O 1
ATOM 1590 N N . SER A 1 196 ? -20.727 -20.827 7.587 1.00 42.91 196 SER A N 1
ATOM 1591 C CA . SER A 1 196 ? -20.663 -22.099 6.875 1.00 42.91 196 SER A CA 1
ATOM 1592 C 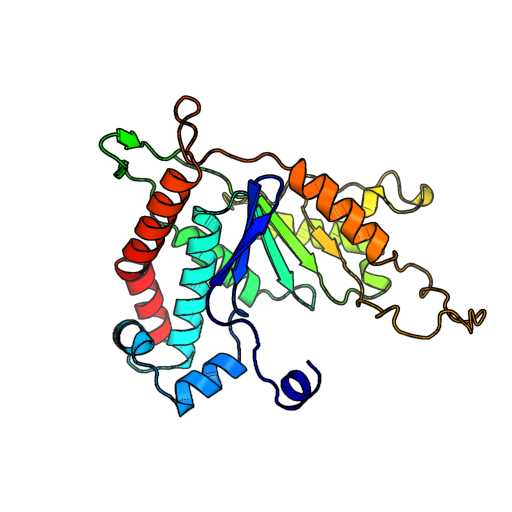C . SER A 1 196 ? -21.024 -23.251 7.809 1.00 42.91 196 SER A C 1
ATOM 1594 O O . SER A 1 196 ? -20.229 -23.640 8.661 1.00 42.91 196 SER A O 1
ATOM 1596 N N . LYS A 1 197 ? -22.211 -23.822 7.551 1.00 38.38 197 LYS A N 1
ATOM 1597 C CA . LYS A 1 197 ? -22.729 -25.146 7.960 1.00 38.38 197 LYS A CA 1
ATOM 1598 C C . LYS A 1 197 ? -23.359 -25.346 9.350 1.00 38.38 197 LYS A C 1
ATOM 1600 O O . LYS A 1 197 ? -23.685 -26.485 9.662 1.00 38.38 197 LYS A O 1
ATOM 1605 N N . PHE A 1 198 ? -23.657 -24.298 10.119 1.00 39.81 198 PHE A N 1
ATOM 1606 C CA . PHE A 1 198 ? -24.429 -24.432 11.373 1.00 39.81 198 PHE A CA 1
ATOM 1607 C C . PHE A 1 198 ? -25.805 -23.748 11.360 1.00 39.81 198 PHE A C 1
ATOM 1609 O O . PHE A 1 198 ? -26.353 -23.435 12.409 1.00 39.81 198 PHE A O 1
ATOM 1616 N N . GLU A 1 199 ? -26.452 -23.620 10.195 1.00 43.03 199 GLU A N 1
ATOM 1617 C CA . GLU A 1 199 ? -27.848 -23.138 10.105 1.00 43.03 199 GLU A CA 1
ATOM 1618 C C . GLU A 1 199 ? -28.885 -24.060 10.796 1.00 43.03 199 GLU A C 1
ATOM 1620 O O . GLU A 1 199 ? -30.084 -23.824 10.684 1.00 43.03 199 GLU A O 1
ATOM 1625 N N . HIS A 1 200 ? -28.468 -25.105 11.522 1.00 44.69 200 HIS A N 1
ATOM 1626 C CA . HIS A 1 200 ? -29.339 -25.967 12.339 1.00 44.69 200 HIS A CA 1
ATOM 1627 C C . HIS A 1 200 ? -29.006 -25.973 13.841 1.00 44.69 200 HIS A C 1
ATOM 1629 O O . HIS A 1 200 ? -29.651 -26.691 14.597 1.00 44.69 200 HIS A O 1
ATOM 1635 N N . PHE A 1 201 ? -28.071 -25.137 14.300 1.00 41.31 201 PHE A N 1
ATOM 1636 C CA . PHE A 1 201 ? -27.890 -24.848 15.724 1.00 41.31 201 PHE A CA 1
ATOM 1637 C C . PHE A 1 201 ? -27.647 -23.349 15.889 1.00 41.31 201 PHE A C 1
ATOM 1639 O O . PHE A 1 201 ? -26.515 -22.913 16.066 1.00 41.31 201 PHE A O 1
ATOM 1646 N N . GLN A 1 202 ? -28.720 -22.552 15.851 1.00 42.25 202 GLN A N 1
ATOM 1647 C CA . GLN A 1 202 ? -28.701 -21.256 16.531 1.00 42.25 202 GLN A CA 1
ATOM 1648 C C . GLN A 1 202 ? -28.568 -21.546 18.028 1.00 42.25 202 GLN A C 1
ATOM 1650 O O . GLN A 1 202 ? -29.558 -21.694 18.739 1.00 42.25 202 GLN A O 1
ATOM 1655 N N . SER A 1 203 ? -27.336 -21.738 18.491 1.00 43.00 203 SER A N 1
ATOM 1656 C CA . SER A 1 203 ? -27.058 -21.694 19.916 1.00 43.00 203 SER A CA 1
ATOM 1657 C C . SER A 1 203 ? -27.136 -20.230 20.344 1.00 43.00 203 SER A C 1
ATOM 1659 O O . SER A 1 203 ? -26.628 -19.350 19.648 1.00 43.00 203 SER A O 1
ATOM 1661 N N . GLU A 1 204 ? -27.743 -19.965 21.498 1.00 48.31 204 GLU A N 1
ATOM 1662 C CA . GLU A 1 204 ? -27.781 -18.648 22.158 1.00 48.31 204 GLU A CA 1
ATOM 1663 C C . GLU A 1 204 ? -26.393 -17.995 22.353 1.00 48.31 204 GLU A C 1
ATOM 1665 O O . GLU A 1 204 ? -26.312 -16.836 22.754 1.00 48.31 204 GLU A O 1
ATOM 1670 N N . TYR A 1 205 ? -25.308 -18.708 22.037 1.00 48.97 205 TYR A N 1
ATOM 1671 C CA . TYR A 1 205 ? -23.920 -18.284 22.170 1.00 48.97 205 TYR A CA 1
ATOM 1672 C C . TYR A 1 205 ? -23.315 -17.631 20.915 1.00 48.97 205 TYR A C 1
ATOM 1674 O O . TYR A 1 205 ? -22.198 -17.128 20.994 1.00 48.97 205 TYR A O 1
ATOM 1682 N N . ASP A 1 206 ? -24.028 -17.554 19.784 1.00 52.62 206 ASP A N 1
ATOM 1683 C CA . ASP A 1 206 ? -23.547 -16.856 18.570 1.00 52.62 206 ASP A CA 1
ATOM 1684 C C . ASP A 1 206 ? -23.733 -15.325 18.618 1.00 52.62 206 ASP A C 1
ATOM 1686 O O . ASP A 1 206 ? -23.788 -14.639 17.592 1.00 52.62 206 ASP A O 1
ATOM 1690 N N . GLN A 1 207 ? -23.808 -14.752 19.819 1.00 55.53 207 GLN A N 1
ATOM 1691 C CA . GLN A 1 207 ? -23.809 -13.305 19.989 1.00 55.53 207 GLN A CA 1
ATOM 1692 C C . GLN A 1 207 ? -22.420 -12.758 19.626 1.00 55.53 207 GLN A C 1
ATOM 1694 O O . GLN A 1 207 ? -21.384 -13.260 20.070 1.00 55.53 207 GLN A O 1
ATOM 1699 N N . LEU A 1 208 ? -22.382 -11.737 18.764 1.00 59.97 208 LEU A N 1
ATOM 1700 C CA . LEU A 1 208 ? -21.162 -10.960 18.542 1.00 59.97 208 LEU A CA 1
ATOM 1701 C C . LEU A 1 208 ? -20.667 -10.440 19.902 1.00 59.97 208 LEU A C 1
ATOM 1703 O O . LEU A 1 208 ? -21.508 -10.026 20.704 1.00 59.97 208 LEU A O 1
ATOM 1707 N N . PRO A 1 209 ? -19.345 -10.438 20.168 1.00 61.50 209 PRO A N 1
ATOM 1708 C CA . PRO A 1 209 ? -18.813 -9.786 21.356 1.00 61.50 209 PRO A CA 1
ATOM 1709 C C . PRO A 1 209 ? -19.385 -8.375 21.464 1.00 61.50 209 PRO A C 1
ATOM 1711 O O . PRO A 1 209 ? -19.486 -7.666 20.455 1.00 61.50 209 PRO A O 1
ATOM 1714 N N . GLU A 1 210 ? -19.795 -7.995 22.670 1.00 64.44 210 GLU A N 1
ATOM 1715 C CA . GLU A 1 210 ? -20.398 -6.692 22.919 1.00 64.44 210 GLU A CA 1
ATOM 1716 C C . GLU A 1 210 ? -19.492 -5.583 22.351 1.00 64.44 210 GLU A C 1
ATOM 1718 O O . GLU A 1 210 ? -18.288 -5.553 22.597 1.00 64.44 210 GLU A O 1
ATOM 1723 N N . GLY A 1 211 ? -20.062 -4.711 21.515 1.00 69.88 211 GLY A N 1
ATOM 1724 C CA . GLY A 1 211 ? -19.333 -3.619 20.860 1.00 69.88 211 GLY A CA 1
ATOM 1725 C C . GLY A 1 211 ? -18.828 -3.892 19.436 1.00 69.88 211 GLY A C 1
ATOM 1726 O O . GLY A 1 211 ? -18.494 -2.930 18.744 1.00 69.88 211 GLY A O 1
ATOM 1727 N N . ILE A 1 212 ? -18.832 -5.136 18.939 1.00 76.12 212 ILE A N 1
ATOM 1728 C CA . ILE A 1 212 ? -18.439 -5.430 17.547 1.00 76.12 212 ILE A CA 1
ATOM 1729 C C . ILE A 1 212 ? -19.627 -5.266 16.593 1.00 76.12 212 ILE A C 1
ATOM 1731 O O . ILE A 1 212 ? -20.712 -5.810 16.798 1.00 76.12 212 ILE A O 1
ATOM 1735 N N . ILE A 1 213 ? -19.408 -4.539 15.496 1.00 81.50 213 ILE A N 1
ATOM 1736 C CA . ILE A 1 213 ? -20.393 -4.393 14.421 1.00 81.50 213 ILE A CA 1
ATOM 1737 C C . ILE A 1 213 ? -20.288 -5.591 13.469 1.00 81.50 213 ILE A C 1
ATOM 1739 O O . ILE A 1 213 ? -19.195 -5.932 13.035 1.00 81.50 213 ILE A O 1
ATOM 1743 N N . ASP A 1 214 ? -21.422 -6.184 13.081 1.00 85.19 214 ASP A N 1
ATOM 1744 C CA . ASP A 1 214 ? -21.466 -7.275 12.097 1.00 85.19 214 ASP A CA 1
ATOM 1745 C C . ASP A 1 214 ? -20.711 -6.920 10.794 1.00 85.19 214 ASP A C 1
ATOM 1747 O O . ASP A 1 214 ? -20.939 -5.864 10.187 1.00 85.19 214 ASP A O 1
ATOM 1751 N N . TYR A 1 215 ? -19.841 -7.837 10.354 1.00 89.88 215 TYR A N 1
ATOM 1752 C CA . TYR A 1 215 ? -19.066 -7.750 9.116 1.00 89.88 215 TYR A CA 1
ATOM 1753 C C . TYR A 1 215 ? -19.930 -7.374 7.902 1.00 89.88 215 TYR A C 1
ATOM 1755 O O . TYR A 1 215 ? -19.599 -6.440 7.166 1.00 89.88 215 TYR A O 1
ATOM 1763 N N . ASP A 1 216 ? -21.077 -8.032 7.713 1.00 89.12 216 ASP A N 1
ATOM 1764 C CA . ASP A 1 216 ? -21.967 -7.803 6.571 1.00 89.12 216 ASP A CA 1
ATOM 1765 C C . ASP A 1 216 ? -22.555 -6.387 6.590 1.00 89.12 216 ASP A C 1
ATOM 1767 O O . ASP A 1 216 ? -22.731 -5.760 5.536 1.00 89.12 216 ASP A O 1
ATOM 1771 N N . LYS A 1 217 ? -22.820 -5.840 7.786 1.00 89.94 217 LYS A N 1
ATOM 1772 C CA . LYS A 1 217 ? -23.308 -4.463 7.953 1.00 89.94 217 LYS A CA 1
ATOM 1773 C C . LYS A 1 217 ? -22.246 -3.460 7.497 1.00 89.94 217 LYS A C 1
ATOM 1775 O O . LYS A 1 217 ? -22.573 -2.529 6.754 1.00 89.94 217 LYS A O 1
ATOM 1780 N N . ILE A 1 218 ? -20.986 -3.671 7.888 1.00 92.75 218 ILE A N 1
ATOM 1781 C CA . ILE A 1 218 ? -19.858 -2.819 7.480 1.00 92.75 218 ILE A CA 1
ATOM 1782 C C . ILE A 1 218 ? -19.615 -2.937 5.975 1.00 92.75 218 ILE A C 1
ATOM 1784 O O . ILE A 1 218 ? -19.508 -1.914 5.302 1.00 92.75 218 ILE A O 1
ATOM 1788 N N . ILE A 1 219 ? -19.593 -4.148 5.408 1.00 92.38 219 ILE A N 1
ATOM 1789 C CA . ILE A 1 219 ? -19.381 -4.347 3.966 1.00 92.38 219 ILE A CA 1
ATOM 1790 C C . ILE A 1 219 ? -20.507 -3.727 3.136 1.00 92.38 219 ILE A C 1
ATOM 1792 O O . ILE A 1 219 ? -20.238 -3.094 2.110 1.00 92.38 219 ILE A O 1
ATOM 1796 N N . LYS A 1 220 ? -21.767 -3.846 3.569 1.00 91.88 220 LYS A N 1
ATOM 1797 C CA . LYS A 1 220 ? -22.898 -3.185 2.902 1.00 91.88 220 LYS A CA 1
ATOM 1798 C C . LYS A 1 220 ? -22.730 -1.665 2.906 1.00 91.88 220 LYS A C 1
ATOM 1800 O O . LYS A 1 220 ? -22.890 -1.036 1.859 1.00 91.88 220 LYS A O 1
ATOM 1805 N N . MET A 1 221 ? -22.372 -1.084 4.052 1.00 91.94 221 MET A N 1
ATOM 1806 C CA . MET A 1 221 ? -22.072 0.345 4.167 1.00 91.94 221 MET A CA 1
ATOM 1807 C C . MET A 1 221 ? -20.907 0.740 3.248 1.00 91.94 221 MET A C 1
ATOM 1809 O O . MET A 1 221 ? -21.040 1.691 2.477 1.00 91.94 221 MET A O 1
ATOM 1813 N N . LEU A 1 222 ? -19.799 -0.004 3.291 1.00 92.69 222 LEU A N 1
ATOM 1814 C CA . LEU A 1 222 ? -18.603 0.232 2.487 1.00 92.69 222 LEU A CA 1
ATOM 1815 C C . LEU A 1 222 ? -18.942 0.247 0.992 1.00 92.69 222 LEU A C 1
ATOM 1817 O O . LEU A 1 222 ? -18.611 1.212 0.312 1.00 92.69 222 LEU A O 1
ATOM 1821 N N . ARG A 1 223 ? -19.664 -0.759 0.480 1.00 91.31 223 ARG A N 1
ATOM 1822 C CA . ARG A 1 223 ? -20.054 -0.835 -0.942 1.00 91.31 223 ARG A CA 1
ATOM 1823 C C . ARG A 1 223 ? -20.851 0.390 -1.398 1.00 91.31 223 ARG A C 1
ATOM 1825 O O . ARG A 1 223 ? -20.564 0.939 -2.459 1.00 91.31 223 ARG A O 1
ATOM 1832 N N . ILE A 1 224 ? -21.812 0.841 -0.590 1.00 91.50 224 ILE A N 1
ATOM 1833 C CA . ILE A 1 224 ? -22.638 2.019 -0.900 1.00 91.50 224 ILE A CA 1
ATOM 1834 C C . ILE A 1 224 ? -21.794 3.300 -0.845 1.00 91.50 224 ILE A C 1
ATOM 1836 O O . ILE A 1 224 ? -21.829 4.119 -1.764 1.00 91.50 224 ILE A O 1
ATOM 1840 N N . ARG A 1 225 ? -21.015 3.484 0.226 1.00 91.50 225 ARG A N 1
ATOM 1841 C CA . ARG A 1 225 ? -20.265 4.724 0.470 1.00 91.50 225 ARG 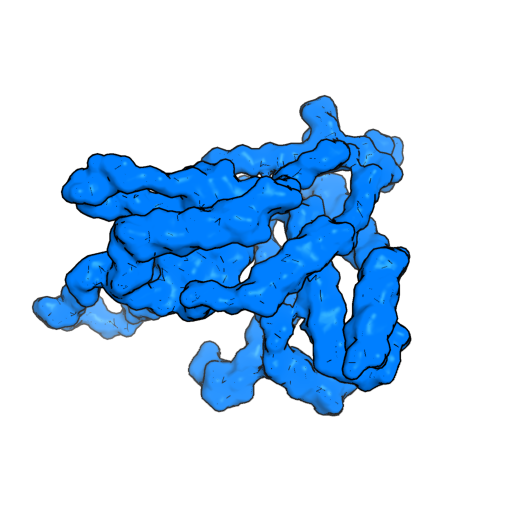A CA 1
ATOM 1842 C C . ARG A 1 225 ? -19.053 4.870 -0.451 1.00 91.50 225 ARG A C 1
ATOM 1844 O O . ARG A 1 225 ? -18.793 5.980 -0.901 1.00 91.50 225 ARG A O 1
ATOM 1851 N N . LEU A 1 226 ? -18.361 3.783 -0.804 1.00 91.94 226 LEU A N 1
ATOM 1852 C CA . LEU A 1 226 ? -17.266 3.810 -1.785 1.00 91.94 226 LEU A CA 1
ATOM 1853 C C . LEU A 1 226 ? -17.736 4.326 -3.144 1.00 91.94 226 LEU A C 1
ATOM 1855 O O . LEU A 1 226 ? -17.053 5.133 -3.772 1.00 91.94 226 LEU A O 1
ATOM 1859 N N . LEU A 1 227 ? -18.915 3.884 -3.584 1.00 90.12 227 LEU A N 1
ATOM 1860 C CA . LEU A 1 227 ? -19.532 4.350 -4.823 1.00 90.12 227 LEU A CA 1
ATOM 1861 C C . LEU A 1 227 ? -19.896 5.837 -4.773 1.00 90.12 227 LEU A C 1
ATOM 1863 O O . LEU A 1 227 ? -19.843 6.499 -5.810 1.00 90.12 227 LEU A O 1
ATOM 1867 N N . ALA A 1 228 ? -20.219 6.361 -3.591 1.00 92.06 228 ALA A N 1
ATOM 1868 C CA . ALA A 1 228 ? -20.574 7.760 -3.377 1.00 92.06 228 ALA A CA 1
ATOM 1869 C C . ALA A 1 228 ? -19.364 8.700 -3.213 1.00 92.06 228 ALA A C 1
ATOM 1871 O O . ALA A 1 228 ? -19.535 9.915 -3.309 1.00 92.06 228 ALA A O 1
ATOM 1872 N N . LEU A 1 229 ? -18.149 8.178 -2.990 1.00 93.12 229 LEU A N 1
ATOM 1873 C CA . LEU A 1 229 ? -16.952 9.016 -2.887 1.00 93.12 229 LEU A CA 1
ATOM 1874 C C . LEU A 1 229 ? -16.729 9.827 -4.181 1.00 93.12 229 LEU A C 1
ATOM 1876 O O . LEU A 1 229 ? -16.952 9.307 -5.286 1.00 93.12 229 LEU A O 1
ATOM 1880 N N . PRO A 1 230 ? -16.260 11.087 -4.069 1.00 92.25 230 PRO A N 1
ATOM 1881 C CA . PRO A 1 230 ? -15.984 11.926 -5.226 1.00 92.25 230 PRO A CA 1
ATOM 1882 C C . PRO A 1 230 ? -14.877 11.293 -6.070 1.00 92.25 230 PRO A C 1
ATOM 1884 O O . PRO A 1 230 ? -13.794 10.992 -5.572 1.00 92.25 230 PRO A O 1
ATOM 1887 N N . LYS A 1 231 ? -15.146 11.081 -7.358 1.00 91.88 231 LYS A N 1
ATOM 1888 C CA . LYS A 1 231 ? -14.182 10.503 -8.299 1.00 91.88 231 LYS A CA 1
ATOM 1889 C C . LYS A 1 231 ? -13.553 11.640 -9.080 1.00 91.88 231 LYS A C 1
ATOM 1891 O O . LYS A 1 231 ? -14.221 12.261 -9.904 1.00 91.88 231 LYS A O 1
ATOM 1896 N N . ASP A 1 232 ? -12.293 11.938 -8.788 1.00 91.38 232 ASP A N 1
ATOM 1897 C CA . ASP A 1 232 ? -11.577 12.958 -9.538 1.00 91.38 232 ASP A CA 1
ATOM 1898 C C . ASP A 1 232 ? -11.151 12.408 -10.904 1.00 91.38 232 ASP A C 1
ATOM 1900 O O . ASP A 1 232 ? -10.454 11.394 -10.971 1.00 91.38 232 ASP A O 1
ATOM 1904 N N . GLY A 1 233 ? -11.587 13.060 -11.983 1.00 91.88 233 GLY A N 1
ATOM 1905 C CA . GLY A 1 233 ? -11.326 12.609 -13.349 1.00 91.88 233 GLY A CA 1
ATOM 1906 C C . GLY A 1 233 ? -9.832 12.566 -13.682 1.00 91.88 233 GLY A C 1
ATOM 1907 O O . GLY A 1 233 ? -9.040 13.364 -13.180 1.00 91.88 233 GLY A O 1
ATOM 1908 N N . PHE A 1 234 ? -9.439 11.637 -14.558 1.00 92.38 234 PHE A N 1
ATOM 1909 C CA . PHE A 1 234 ? -8.046 11.490 -15.014 1.00 92.38 234 PHE A CA 1
ATOM 1910 C C . PHE A 1 234 ? -7.552 12.658 -15.876 1.00 92.38 234 PHE A C 1
ATOM 1912 O O . PHE A 1 234 ? -6.351 12.868 -16.019 1.00 92.38 234 PHE A O 1
ATOM 1919 N N . THR A 1 235 ? -8.479 13.416 -16.440 1.00 90.00 235 THR A N 1
ATOM 1920 C CA . THR A 1 235 ? -8.303 14.457 -17.455 1.00 90.00 235 THR A CA 1
ATOM 1921 C C . THR A 1 235 ? -9.111 15.691 -17.064 1.00 90.00 235 THR A C 1
ATOM 1923 O O . THR A 1 235 ? -9.913 15.665 -16.124 1.00 90.00 235 THR A O 1
ATOM 1926 N N . ASN A 1 236 ? -8.898 16.799 -17.771 1.00 83.88 236 ASN A N 1
ATOM 1927 C CA . ASN A 1 236 ? -9.746 17.978 -17.605 1.00 83.88 236 ASN A CA 1
ATOM 1928 C C . ASN A 1 236 ? -11.211 17.652 -17.962 1.00 83.88 236 ASN A C 1
ATOM 1930 O O . ASN A 1 236 ? -11.480 16.723 -18.723 1.00 83.88 236 ASN A O 1
ATOM 1934 N N . LYS A 1 237 ? -12.157 18.409 -17.383 1.00 69.94 237 LYS A N 1
ATOM 1935 C CA . LYS A 1 237 ? -13.599 18.079 -17.345 1.00 69.94 237 LYS A CA 1
ATOM 1936 C C . LYS A 1 237 ? -14.236 17.787 -18.712 1.00 69.94 237 LYS A C 1
ATOM 1938 O O . LYS A 1 237 ? -15.227 17.067 -18.754 1.00 69.94 237 LYS A O 1
ATOM 1943 N N . ASP A 1 238 ? -13.649 18.281 -19.795 1.00 70.88 238 ASP A N 1
ATOM 1944 C CA . ASP A 1 238 ? -14.192 18.155 -21.149 1.00 70.88 238 ASP A CA 1
ATOM 1945 C C . ASP A 1 238 ? -13.808 16.841 -21.856 1.00 70.88 238 ASP A C 1
ATOM 1947 O O . ASP A 1 238 ? -14.313 16.556 -22.938 1.00 70.88 238 ASP A O 1
ATOM 1951 N N . GLN A 1 239 ? -12.931 16.016 -21.269 1.00 79.12 239 GLN A N 1
ATOM 1952 C CA . GLN A 1 239 ? -12.411 14.799 -21.909 1.00 79.12 239 GLN A CA 1
ATOM 1953 C C . GLN A 1 239 ? -12.556 13.561 -21.017 1.00 79.12 239 GLN A C 1
ATOM 1955 O O . GLN A 1 239 ? -11.561 13.028 -20.534 1.00 79.12 239 GLN A O 1
ATOM 1960 N N . MET A 1 240 ? -13.768 13.057 -20.779 1.00 85.38 240 MET A N 1
ATOM 1961 C CA . MET A 1 240 ? -13.925 11.800 -20.030 1.00 85.38 240 MET A CA 1
ATOM 1962 C C . MET A 1 240 ? -13.291 10.619 -20.780 1.00 85.38 240 MET A C 1
ATOM 1964 O O . MET A 1 240 ? -13.599 10.378 -21.944 1.00 85.38 240 MET A O 1
ATOM 1968 N N . LEU A 1 241 ? -12.424 9.859 -20.103 1.00 89.94 241 LEU A N 1
ATOM 1969 C CA . LEU A 1 241 ? -11.814 8.666 -20.689 1.00 89.94 241 LEU A CA 1
ATOM 1970 C C . LEU A 1 241 ? -12.819 7.513 -20.763 1.00 89.94 241 LEU A C 1
ATOM 1972 O O . LEU A 1 241 ? -13.483 7.179 -19.782 1.00 89.94 241 LEU A O 1
ATOM 1976 N N . THR A 1 242 ? -12.854 6.836 -21.904 1.00 91.19 242 THR A N 1
ATOM 1977 C CA . THR A 1 242 ? -13.435 5.494 -22.026 1.00 91.19 242 THR A CA 1
ATOM 1978 C C . THR A 1 242 ? -12.574 4.458 -21.289 1.00 91.19 242 THR A C 1
ATOM 1980 O O . THR A 1 242 ? -11.385 4.671 -21.061 1.00 91.19 242 THR A O 1
ATOM 1983 N N . GLU A 1 243 ? -13.126 3.282 -20.978 1.00 93.00 243 GLU A N 1
ATOM 1984 C CA . GLU A 1 243 ? -12.370 2.172 -20.361 1.00 93.00 243 GLU A CA 1
ATOM 1985 C C . GLU A 1 243 ? -11.156 1.746 -21.200 1.00 93.00 243 GLU A C 1
ATOM 1987 O O . GLU A 1 243 ? -10.085 1.458 -20.666 1.00 93.00 243 GLU A O 1
ATOM 1992 N N . LYS A 1 244 ? -11.290 1.771 -22.532 1.00 92.19 244 LYS A N 1
ATOM 1993 C CA . LYS A 1 244 ? -10.196 1.465 -23.462 1.00 92.19 244 LYS A CA 1
ATOM 1994 C C . LYS A 1 244 ? -9.079 2.511 -23.380 1.00 92.19 244 LYS A C 1
ATOM 1996 O O . LYS A 1 244 ? -7.898 2.161 -23.398 1.00 92.19 244 LYS A O 1
ATOM 2001 N N . GLN A 1 245 ? -9.442 3.792 -23.280 1.00 91.94 245 GLN A N 1
ATOM 2002 C CA . GLN A 1 245 ? -8.478 4.875 -23.079 1.00 91.94 245 GLN A CA 1
ATOM 2003 C C . GLN A 1 245 ? -7.829 4.797 -21.689 1.00 91.94 245 GLN A C 1
ATOM 2005 O O . GLN A 1 245 ? -6.614 4.959 -21.589 1.00 91.94 245 GLN A O 1
ATOM 2010 N N . TRP A 1 246 ? -8.591 4.464 -20.642 1.00 93.31 246 TRP A N 1
ATOM 2011 C CA . TRP A 1 246 ? -8.059 4.212 -19.298 1.00 93.31 246 TRP A CA 1
ATOM 2012 C C . TRP A 1 246 ? -7.043 3.061 -19.290 1.00 93.31 246 TRP A C 1
ATOM 2014 O O . TRP A 1 246 ? -5.961 3.213 -18.731 1.00 93.31 246 TRP A O 1
ATOM 2024 N N . TYR A 1 247 ? -7.318 1.951 -19.982 1.00 93.88 247 TYR A N 1
ATOM 2025 C CA . TYR A 1 247 ? -6.362 0.844 -20.099 1.00 93.88 247 TYR A CA 1
ATOM 2026 C C . TYR A 1 247 ? -5.068 1.270 -20.810 1.00 93.88 247 TYR A C 1
ATOM 2028 O O . TYR A 1 247 ? -3.969 0.879 -20.405 1.00 93.88 247 TYR A O 1
ATOM 2036 N N . CYS A 1 248 ? -5.172 2.103 -21.853 1.00 91.75 248 CYS A N 1
ATOM 2037 C CA . CYS A 1 248 ? -4.001 2.659 -22.534 1.00 91.75 248 CYS A CA 1
ATOM 2038 C C . CYS A 1 248 ? -3.183 3.568 -21.606 1.00 91.75 248 CYS A C 1
ATOM 2040 O O . CYS A 1 248 ? -1.959 3.427 -21.552 1.00 91.75 248 CYS A O 1
ATOM 2042 N N . LEU A 1 249 ? -3.851 4.447 -20.849 1.00 91.00 249 LEU A N 1
ATOM 2043 C CA . LEU A 1 249 ? -3.232 5.263 -19.803 1.00 91.00 249 LEU A CA 1
ATOM 2044 C C . LEU A 1 249 ? -2.499 4.371 -18.795 1.00 91.00 249 LEU A C 1
ATOM 2046 O O . LEU A 1 249 ? -1.291 4.519 -18.642 1.00 91.00 249 LEU A O 1
ATOM 2050 N N . ALA A 1 250 ? -3.181 3.393 -18.195 1.00 93.44 250 ALA A N 1
ATOM 2051 C CA . ALA A 1 250 ? -2.592 2.488 -17.211 1.00 93.44 250 ALA A CA 1
ATOM 2052 C C . ALA A 1 250 ? -1.371 1.743 -17.771 1.00 93.44 250 ALA A C 1
ATOM 2054 O O . ALA A 1 250 ? -0.309 1.708 -17.152 1.00 93.44 250 ALA A O 1
ATOM 2055 N N . SER A 1 251 ? -1.472 1.229 -18.995 1.00 92.31 251 SER A N 1
ATOM 2056 C CA . SER A 1 251 ? -0.361 0.546 -19.662 1.00 92.31 251 SER A CA 1
ATOM 2057 C C . SER A 1 251 ? 0.844 1.462 -19.902 1.00 92.31 251 SER A C 1
ATOM 2059 O O . SER A 1 251 ? 1.986 1.002 -19.876 1.00 92.31 251 SER A O 1
ATOM 2061 N N . LYS A 1 252 ? 0.626 2.749 -20.192 1.00 90.25 252 LYS A N 1
ATOM 2062 C CA . LYS A 1 252 ? 1.710 3.731 -20.338 1.00 90.25 252 LYS A CA 1
ATOM 2063 C C . LYS A 1 252 ? 2.315 4.085 -18.984 1.00 90.25 252 LYS A C 1
ATOM 2065 O O . LYS A 1 252 ? 3.530 4.004 -18.853 1.00 90.25 252 LYS A O 1
ATOM 2070 N N . THR A 1 253 ? 1.487 4.381 -17.982 1.00 91.81 253 THR A N 1
ATOM 2071 C CA . THR A 1 253 ? 1.929 4.673 -16.610 1.00 91.81 253 THR A CA 1
ATOM 2072 C C . THR A 1 253 ? 2.795 3.543 -16.054 1.00 91.81 253 THR A C 1
ATOM 2074 O O . THR A 1 253 ? 3.870 3.815 -15.528 1.00 91.81 253 THR A O 1
ATOM 2077 N N . TRP A 1 254 ? 2.389 2.281 -16.238 1.00 92.19 254 TRP A N 1
ATOM 2078 C CA . TRP A 1 254 ? 3.176 1.126 -15.795 1.00 92.19 254 TRP A CA 1
ATOM 2079 C C . TRP A 1 254 ? 4.516 0.996 -16.524 1.00 92.19 254 TRP A C 1
ATOM 2081 O O . TRP A 1 254 ? 5.513 0.631 -15.923 1.00 92.19 254 TRP A O 1
ATOM 2091 N N . ARG A 1 255 ? 4.591 1.297 -17.826 1.00 89.69 255 ARG A N 1
ATOM 2092 C CA . ARG A 1 255 ? 5.882 1.270 -18.540 1.00 89.69 255 ARG A CA 1
ATOM 2093 C C . ARG A 1 255 ? 6.806 2.384 -18.060 1.00 89.69 255 ARG A C 1
ATOM 2095 O O . ARG A 1 255 ? 7.984 2.133 -17.829 1.00 89.69 255 ARG A O 1
ATOM 2102 N N . SER A 1 256 ? 6.260 3.580 -17.877 1.00 89.19 256 SER A N 1
ATOM 2103 C CA . SER A 1 256 ? 7.006 4.748 -17.415 1.00 89.19 256 SER A CA 1
ATOM 2104 C C . SER A 1 256 ? 7.514 4.611 -15.977 1.00 89.19 256 SER A C 1
ATOM 2106 O O . SER A 1 256 ? 8.502 5.256 -15.634 1.00 89.19 256 SER A O 1
ATOM 2108 N N . SER A 1 257 ? 6.903 3.765 -15.135 1.00 87.94 257 SER A N 1
ATOM 2109 C CA . SER A 1 257 ? 7.380 3.557 -13.758 1.00 87.94 257 SER A CA 1
ATOM 2110 C C . SER A 1 257 ? 8.729 2.837 -13.698 1.00 87.94 257 SER A C 1
ATOM 2112 O O . SER A 1 257 ? 9.464 3.014 -12.731 1.00 87.94 257 SER A O 1
ATOM 2114 N N . TRP A 1 258 ? 9.083 2.067 -14.733 1.00 83.81 258 TRP A N 1
ATOM 2115 C CA . TRP A 1 258 ? 10.389 1.406 -14.850 1.00 83.81 258 TRP A CA 1
ATOM 2116 C C . TRP A 1 258 ? 11.517 2.363 -15.232 1.00 83.81 258 TRP A C 1
ATOM 2118 O O . TRP A 1 258 ? 12.666 2.119 -14.888 1.00 83.81 258 TRP A O 1
ATOM 2128 N N . SER A 1 259 ? 11.196 3.448 -15.934 1.00 83.56 259 SER A N 1
ATOM 2129 C CA . SER A 1 259 ? 12.149 4.487 -16.335 1.00 83.56 259 SER A CA 1
ATOM 2130 C C . SER A 1 259 ? 12.068 5.730 -15.443 1.00 83.56 259 SER A C 1
ATOM 2132 O O . SER A 1 259 ? 12.510 6.804 -15.847 1.00 83.56 259 SER A O 1
ATOM 2134 N N . ASN A 1 260 ? 11.446 5.624 -14.264 1.00 86.81 260 ASN A N 1
ATOM 2135 C CA . ASN A 1 260 ? 11.270 6.755 -13.364 1.00 86.81 260 ASN A CA 1
ATOM 2136 C C . ASN A 1 260 ? 12.595 7.093 -12.658 1.00 86.81 260 ASN A C 1
ATOM 2138 O O . ASN A 1 260 ? 13.076 6.330 -11.817 1.00 86.81 260 ASN A O 1
ATOM 2142 N N . ALA A 1 261 ? 13.163 8.257 -12.979 1.00 88.25 261 ALA A N 1
ATOM 2143 C CA . ALA A 1 261 ? 14.413 8.737 -12.396 1.00 88.25 261 ALA A CA 1
ATOM 2144 C C . ALA A 1 261 ? 14.332 8.924 -10.870 1.00 88.25 261 ALA A C 1
ATOM 2146 O O . ALA A 1 261 ? 15.312 8.657 -10.174 1.00 88.25 261 ALA A O 1
ATOM 2147 N N . ASP A 1 262 ? 13.171 9.317 -10.336 1.00 90.38 262 ASP A N 1
ATOM 2148 C CA . ASP A 1 262 ? 12.982 9.489 -8.892 1.00 90.38 262 ASP A CA 1
ATOM 2149 C C . ASP A 1 262 ? 12.998 8.146 -8.159 1.00 90.38 262 ASP A C 1
ATOM 2151 O O . ASP A 1 262 ? 13.565 8.042 -7.072 1.00 90.38 262 ASP A O 1
ATOM 2155 N N . LEU A 1 263 ? 12.455 7.092 -8.783 1.00 89.50 263 LEU A N 1
ATOM 2156 C CA . LEU A 1 263 ? 12.528 5.734 -8.244 1.00 89.50 263 LEU A CA 1
ATOM 2157 C C . LEU A 1 263 ? 13.974 5.231 -8.234 1.00 89.50 263 LEU A C 1
ATOM 2159 O O . LEU A 1 263 ? 14.419 4.684 -7.228 1.00 89.50 263 LEU A O 1
ATOM 2163 N N . ALA A 1 264 ? 14.725 5.458 -9.316 1.00 87.69 264 ALA A N 1
ATOM 2164 C CA . ALA A 1 264 ? 16.139 5.089 -9.380 1.00 87.69 264 ALA A CA 1
ATOM 2165 C C . ALA A 1 264 ? 16.979 5.840 -8.333 1.00 87.69 264 ALA A C 1
ATOM 2167 O O . ALA A 1 264 ? 17.831 5.251 -7.666 1.00 87.69 264 ALA A O 1
ATOM 2168 N N . LYS A 1 265 ? 16.696 7.130 -8.128 1.00 90.44 265 LYS A N 1
ATOM 2169 C CA . LYS A 1 265 ? 17.327 7.932 -7.077 1.00 90.44 265 LYS A CA 1
ATOM 2170 C C . LYS A 1 265 ? 16.976 7.406 -5.684 1.00 90.44 265 LYS A C 1
ATOM 2172 O O . LYS A 1 265 ? 17.875 7.247 -4.862 1.00 90.44 265 LYS A O 1
ATOM 2177 N N . PHE A 1 266 ? 15.708 7.094 -5.423 1.00 90.44 266 PHE A N 1
ATOM 2178 C CA . PHE A 1 266 ? 15.271 6.524 -4.148 1.00 90.44 266 PHE A CA 1
ATOM 2179 C C . PHE A 1 266 ? 15.940 5.169 -3.870 1.00 90.44 266 PHE A C 1
ATOM 2181 O O . PHE A 1 266 ? 16.518 4.973 -2.802 1.00 90.44 266 PHE A O 1
ATOM 2188 N N . ALA A 1 267 ? 15.969 4.281 -4.866 1.00 88.94 267 ALA A N 1
ATOM 2189 C CA . ALA A 1 267 ? 16.677 3.004 -4.802 1.00 88.94 267 ALA A CA 1
ATOM 2190 C C . ALA A 1 267 ? 18.168 3.182 -4.475 1.00 88.94 267 ALA A C 1
ATOM 2192 O O . ALA A 1 267 ? 18.714 2.476 -3.626 1.00 88.94 267 ALA A O 1
ATOM 2193 N N . SER A 1 268 ? 18.826 4.181 -5.075 1.00 88.25 268 SER A N 1
ATOM 2194 C CA . SER A 1 268 ? 20.236 4.465 -4.792 1.00 88.25 268 SER A CA 1
ATOM 2195 C C . SER A 1 268 ? 20.490 4.791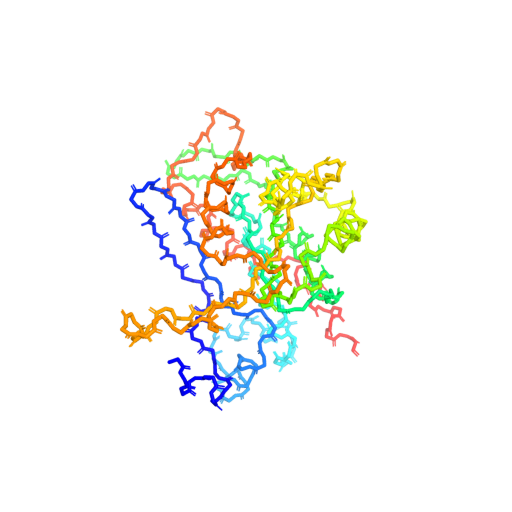 -3.315 1.00 88.25 268 SER A C 1
ATOM 2197 O O . SER A 1 268 ? 21.473 4.295 -2.763 1.00 88.25 268 SER A O 1
ATOM 2199 N N . PHE A 1 269 ? 19.577 5.517 -2.655 1.00 89.88 269 PHE A N 1
ATOM 2200 C CA . PHE A 1 269 ? 19.674 5.810 -1.224 1.00 89.88 269 PHE A CA 1
ATOM 2201 C C . PHE A 1 269 ? 19.502 4.552 -0.370 1.00 89.88 269 PHE A C 1
ATOM 2203 O O . PHE A 1 269 ? 20.348 4.301 0.486 1.00 89.88 269 PHE A O 1
ATOM 2210 N N . MET A 1 270 ? 18.494 3.719 -0.654 1.00 88.38 270 MET A N 1
ATOM 2211 C CA . MET A 1 270 ? 18.277 2.455 0.071 1.00 88.38 270 MET A CA 1
ATOM 2212 C C . MET A 1 270 ? 19.458 1.490 -0.047 1.00 88.38 270 MET A C 1
ATOM 2214 O O . MET A 1 270 ? 19.782 0.763 0.884 1.00 88.38 270 MET A O 1
ATOM 2218 N N . THR A 1 271 ? 20.134 1.473 -1.198 1.00 86.75 271 THR A N 1
ATOM 2219 C CA . THR A 1 271 ? 21.308 0.605 -1.378 1.00 86.75 271 THR A CA 1
ATOM 2220 C C . THR A 1 271 ? 22.571 1.129 -0.693 1.00 86.75 271 THR A C 1
ATOM 2222 O O . THR A 1 271 ? 23.530 0.365 -0.573 1.00 86.75 271 THR A O 1
ATOM 2225 N N . SER A 1 272 ? 22.599 2.415 -0.317 1.00 82.44 272 SER A N 1
ATOM 2226 C CA . SER A 1 272 ? 23.752 3.088 0.301 1.00 82.44 272 SER A CA 1
ATOM 2227 C C . SER A 1 272 ? 23.748 3.074 1.832 1.00 82.44 272 SER A C 1
ATOM 2229 O O . SER A 1 272 ? 24.802 3.293 2.425 1.00 82.44 272 SER A O 1
ATOM 2231 N N . SER A 1 273 ? 22.588 2.820 2.442 1.00 67.69 273 SER A N 1
ATOM 2232 C CA . SER A 1 273 ? 22.431 2.476 3.862 1.00 67.69 273 SER A CA 1
ATOM 2233 C C . SER A 1 273 ? 22.809 1.025 4.142 1.00 67.69 273 SER A C 1
ATOM 2235 O O . SER A 1 273 ? 23.344 0.791 5.244 1.00 67.69 273 SER A O 1
#

Foldseek 3Di:
DVVCVVVLAWDDAAWDWDADPVRDIDIDGTDALRPNVLVVCVPPVDPVCVLVCVLQVNDSSLSSLLSSLLSLLLCQQLAQEDEDEDQDPDDVVVLVSNQLSLVLHDAFDWDADPNDTFGFDGLFAHEYAYEHEQDDLVCLPLVNVLVSLVVVCVSCVVPSYHQFQQQECLVVDDPVSPPRGHRGRYYYAHDDDPPPDVPPDPDVPPDDPPRDDDNVVSVVSCVVSVVVGDGGARGPPVDGDDPSRSVVVSVVSSVVSSVRPSSSVVSVVVSVD

Radius of gyration: 20.68 Å; chains: 1; bounding box: 53×44×55 Å